Protein AF-A0ABC8KUQ3-F1 (afdb_monomer_lite)

pLDDT: mean 83.6, std 15.33, range [33.88, 98.5]

Sequence (229 aa):
MAGDLFRRNRPFHQLDGLYTEWSEHLTNHCLPLFRQSQPSAANNAVVLRDLISYYDTIDHYANRYTIFHFLFPSWHVNSPETSILFLGDIHPYLFTTLIQSFIESNLGAWKDQSLGMKIHMGQIKEEINITVFRLLHEMKETQERFMKCFSDNWVSAFHSQRLRPSVTVMETAASVKLDEEFVRIFREANQLRKNTITNIVDVSDVNQAALFLEGVCEFLAGFRHQVLL

Foldseek 3Di:
DLVPLLDLPDDPVVCPCNLVVLLCCLVVPLLCLLVVDPQDPVSLVVLLVVLLSSLVSVLSVQALVCLCCQQPPPLCVPPPLVVQDQRRHGQLVVLLVVLVVCCVVCPPQSVDDDPVLVVLSVVLVVVSVVLSVVLVVLVVVLVVQVVVLLVVLVVVCVVVCVPDDDDPSQDDPSSNVSSVSSSVSSSSSSVSNSCSLVSQLVPGDSVSSSVSSSVVSVCSSCSRDPPDD

InterPro domains:
  IPR025422 Transcription factor TGA like domain [PS51806] (12-229)
  IPR051886 Seed Development and Stress Response Regulator [PTHR46354] (18-223)

Organism: Eruca vesicaria subsp. sativa (NCBI:txid29727)

Secondary structure (DSSP, 8-state):
-TTTTT-TTS-GGGGTTHHHHHHHHIIIIITHHHHSS---HHHHHHHHHHHHHHHHHHHHH-STTTHHHHHS-GGGTT-GGGGGEETTEE-THHHHHHHHHHHHTT-GGGSS--HHHHHHHHHHHHHHHHHHHHHHHHHHHHHHHHHHHHHHHHHHHHHHTTS-S---TT--HHHHHHHHHHHHHHHHHHHHHHHHHHHHHHHS-HHHHHHHHHHHHHHHHHHHH----

Structure (mmCIF, N/CA/C/O backbone):
data_AF-A0ABC8KUQ3-F1
#
_entry.id   AF-A0ABC8KUQ3-F1
#
loop_
_atom_site.group_PDB
_atom_site.id
_atom_site.type_symbol
_atom_site.label_atom_id
_atom_site.label_alt_id
_atom_site.label_comp_id
_atom_site.label_asym_id
_atom_site.label_entity_id
_atom_site.label_seq_id
_atom_site.pdbx_PDB_ins_code
_atom_site.Cartn_x
_atom_site.Cartn_y
_atom_site.Cartn_z
_atom_site.occupancy
_atom_site.B_iso_or_equiv
_atom_site.auth_seq_id
_atom_site.auth_comp_id
_atom_site.auth_asym_id
_atom_site.auth_atom_id
_atom_site.pdbx_PDB_model_num
ATOM 1 N N . MET A 1 1 ? -19.303 -11.878 -3.709 1.00 40.50 1 MET A N 1
ATOM 2 C CA . MET A 1 1 ? -18.326 -12.651 -4.507 1.00 40.50 1 MET A CA 1
ATOM 3 C C . MET A 1 1 ? -16.887 -12.245 -4.144 1.00 40.50 1 MET A C 1
ATOM 5 O O . MET A 1 1 ? -16.101 -11.935 -5.020 1.00 40.50 1 MET A O 1
ATOM 9 N N . ALA A 1 2 ? -16.507 -12.266 -2.859 1.00 39.50 2 ALA A N 1
ATOM 10 C CA . ALA A 1 2 ? -15.177 -11.812 -2.412 1.00 39.50 2 ALA A CA 1
ATOM 11 C C . ALA A 1 2 ? -14.026 -12.787 -2.756 1.00 39.50 2 ALA A C 1
ATOM 13 O O . ALA A 1 2 ? -12.856 -12.426 -2.712 1.00 39.50 2 ALA A O 1
ATOM 14 N N . GLY A 1 3 ? -14.350 -14.038 -3.109 1.00 51.53 3 GLY A N 1
ATOM 15 C CA . GLY A 1 3 ? -13.362 -15.102 -3.312 1.00 51.53 3 GLY A CA 1
ATOM 16 C C . GLY A 1 3 ? -12.587 -15.061 -4.633 1.00 51.53 3 GLY A C 1
ATOM 17 O O . GLY A 1 3 ? -11.778 -15.963 -4.846 1.00 51.53 3 GLY A O 1
ATOM 18 N N . ASP A 1 4 ? -12.846 -14.088 -5.514 1.00 66.00 4 ASP A N 1
ATOM 19 C CA . ASP A 1 4 ? -12.212 -13.995 -6.841 1.00 66.00 4 ASP A CA 1
ATOM 20 C C . ASP A 1 4 ? -11.182 -12.853 -6.948 1.00 66.00 4 ASP A C 1
ATOM 22 O O . ASP A 1 4 ? -10.172 -13.002 -7.632 1.00 66.00 4 ASP A O 1
ATOM 26 N N . LEU A 1 5 ? -11.364 -11.756 -6.196 1.00 74.00 5 LEU A N 1
ATOM 27 C CA . LEU A 1 5 ? -10.486 -10.579 -6.258 1.00 74.00 5 LEU A CA 1
ATOM 28 C C . LEU A 1 5 ? -9.030 -10.909 -5.895 1.00 74.00 5 LEU A C 1
ATOM 30 O O . LEU A 1 5 ? -8.107 -10.576 -6.632 1.00 74.00 5 LEU A O 1
ATOM 34 N N . PHE A 1 6 ? -8.828 -11.621 -4.785 1.00 78.75 6 PHE A N 1
ATOM 35 C CA . PHE A 1 6 ? -7.494 -11.960 -4.275 1.00 78.75 6 PHE A CA 1
ATOM 36 C C . PHE A 1 6 ? -6.926 -13.261 -4.862 1.00 78.75 6 PHE A C 1
ATOM 38 O O . PHE A 1 6 ? -5.941 -13.805 -4.351 1.00 78.75 6 PHE A O 1
ATOM 45 N N . ARG A 1 7 ? -7.538 -13.816 -5.921 1.00 75.75 7 ARG A N 1
ATOM 46 C CA . ARG A 1 7 ? -6.989 -15.007 -6.575 1.00 75.75 7 ARG A CA 1
ATOM 47 C C . ARG A 1 7 ? -5.724 -14.647 -7.339 1.00 75.75 7 ARG A C 1
ATOM 49 O O . ARG A 1 7 ? -5.734 -13.906 -8.318 1.00 75.75 7 ARG A O 1
ATOM 56 N N . ARG A 1 8 ? -4.629 -15.280 -6.932 1.00 73.25 8 ARG A N 1
ATOM 57 C CA . ARG A 1 8 ? -3.293 -15.125 -7.527 1.00 73.25 8 ARG A CA 1
ATOM 58 C C . ARG A 1 8 ? -3.077 -15.979 -8.787 1.00 73.25 8 ARG A C 1
ATOM 60 O O . ARG A 1 8 ? -2.019 -15.935 -9.387 1.00 73.25 8 ARG A O 1
ATOM 67 N N . ASN A 1 9 ? -4.087 -16.744 -9.204 1.00 73.19 9 ASN A N 1
ATOM 68 C CA . ASN A 1 9 ? -4.000 -17.629 -10.370 1.00 73.19 9 ASN A CA 1
ATOM 69 C C . ASN A 1 9 ? -4.671 -17.042 -11.625 1.00 73.19 9 ASN A C 1
ATOM 71 O O . ASN A 1 9 ? -4.759 -17.740 -12.637 1.00 73.19 9 ASN A O 1
ATOM 75 N N . ARG A 1 10 ? -5.193 -15.806 -11.571 1.00 75.94 10 ARG A N 1
ATOM 76 C CA . ARG A 1 10 ? -5.846 -15.187 -12.731 1.00 75.94 10 ARG A CA 1
ATOM 77 C C . ARG A 1 10 ? -4.793 -14.567 -13.663 1.00 75.94 10 ARG A C 1
ATOM 79 O O . ARG A 1 10 ? -3.835 -13.970 -13.184 1.00 75.94 10 ARG A O 1
ATOM 86 N N . PRO A 1 11 ? -4.909 -14.713 -14.990 1.00 73.25 11 PRO A N 1
ATOM 87 C CA . PRO A 1 11 ? -3.989 -14.070 -15.922 1.00 73.25 11 PRO A CA 1
ATOM 88 C C . PRO A 1 11 ? -3.910 -12.544 -15.746 1.00 73.25 11 PRO A C 1
ATOM 90 O O . PRO A 1 11 ? -4.926 -11.891 -15.529 1.00 73.25 11 PRO A O 1
ATOM 93 N N . PHE A 1 12 ? -2.721 -11.957 -15.934 1.00 66.81 12 PHE A N 1
ATOM 94 C CA . PHE A 1 12 ? -2.492 -10.512 -15.764 1.00 66.81 12 PHE A CA 1
ATOM 95 C C . PHE A 1 12 ? -3.405 -9.628 -16.633 1.00 66.81 12 PHE A C 1
ATOM 97 O O . PHE A 1 12 ? -3.868 -8.593 -16.174 1.00 66.81 12 PHE A O 1
ATOM 104 N N . HIS A 1 13 ? -3.725 -10.046 -17.862 1.00 65.44 13 HIS A N 1
ATOM 105 C CA . HIS A 1 13 ? -4.635 -9.302 -18.749 1.00 65.44 13 HIS A CA 1
ATOM 106 C C . HIS A 1 13 ? -6.071 -9.191 -18.202 1.00 65.44 13 HIS A C 1
ATOM 108 O O . HIS A 1 13 ? -6.867 -8.419 -18.715 1.00 65.44 13 HIS A O 1
ATOM 114 N N . GLN A 1 14 ? -6.410 -9.957 -17.161 1.00 65.12 14 GLN A N 1
ATOM 115 C CA . GLN A 1 14 ? -7.677 -9.865 -16.431 1.00 65.12 14 GLN A CA 1
ATOM 116 C C . GLN A 1 14 ? -7.573 -8.929 -15.211 1.00 65.12 14 GLN A C 1
ATOM 118 O O . GLN A 1 14 ? -8.456 -8.916 -14.357 1.00 65.12 14 GLN A O 1
ATOM 123 N N . LEU A 1 15 ? -6.475 -8.176 -15.068 1.00 66.12 15 LEU A N 1
ATOM 124 C CA . LEU A 1 15 ? -6.342 -7.091 -14.085 1.00 66.12 15 LEU A CA 1
ATOM 125 C C . LEU A 1 15 ? -6.815 -5.739 -14.632 1.00 66.12 15 LEU A C 1
ATOM 127 O O . LEU A 1 15 ? -6.858 -4.775 -13.867 1.00 66.12 15 LEU A O 1
ATOM 131 N N . ASP A 1 16 ? -7.220 -5.663 -15.904 1.00 64.69 16 ASP A N 1
ATOM 132 C CA . ASP A 1 16 ? -7.978 -4.526 -16.428 1.00 64.69 16 ASP A CA 1
ATOM 133 C C . ASP A 1 16 ? -9.300 -4.426 -15.654 1.00 64.69 16 ASP A C 1
ATOM 135 O O . ASP A 1 16 ? -10.244 -5.174 -15.891 1.00 64.69 16 ASP A O 1
ATOM 139 N N . GLY A 1 17 ? -9.337 -3.533 -14.663 1.00 72.56 17 GLY A N 1
ATOM 140 C CA . GLY A 1 17 ? -10.455 -3.415 -13.725 1.00 72.56 17 GLY A CA 1
ATOM 141 C C . GLY A 1 17 ? -10.174 -3.893 -12.300 1.00 72.56 17 GLY A C 1
ATOM 142 O O . GLY A 1 17 ? -11.071 -3.782 -11.473 1.00 72.56 17 GLY A O 1
ATOM 143 N N . LEU A 1 18 ? -8.948 -4.316 -11.959 1.00 79.25 18 LEU A N 1
ATOM 144 C CA . LEU A 1 18 ? -8.575 -4.685 -10.582 1.00 79.25 18 LEU A CA 1
ATOM 145 C C . LEU A 1 18 ? -8.932 -3.577 -9.584 1.00 79.25 18 LEU A C 1
ATOM 147 O O . LEU A 1 18 ? -9.530 -3.841 -8.549 1.00 79.25 18 LEU A O 1
ATOM 151 N N . TYR A 1 19 ? -8.617 -2.324 -9.919 1.00 79.19 19 TYR A N 1
ATOM 152 C CA . TYR A 1 19 ? -8.998 -1.181 -9.093 1.00 79.19 19 TYR A CA 1
ATOM 153 C C . TYR A 1 19 ? -10.531 -0.985 -9.032 1.00 79.19 19 TYR A C 1
ATOM 155 O O . TYR A 1 19 ? -11.020 -0.494 -8.016 1.00 79.19 19 TYR A O 1
ATOM 163 N N . THR A 1 20 ? -11.307 -1.382 -10.064 1.00 82.56 20 THR A N 1
ATOM 164 C CA . THR A 1 20 ? -12.793 -1.388 -10.008 1.00 82.56 20 THR A CA 1
ATOM 165 C C . THR A 1 20 ? -13.238 -2.347 -8.940 1.00 82.56 20 THR A C 1
ATOM 167 O O . THR A 1 20 ? -13.944 -1.960 -8.021 1.00 82.56 20 THR A O 1
ATOM 170 N N . GLU A 1 21 ? -12.800 -3.593 -9.081 1.00 86.00 21 GLU A N 1
ATOM 171 C CA . GLU A 1 21 ? -13.220 -4.701 -8.243 1.00 86.00 21 GLU A CA 1
ATOM 172 C C . GLU A 1 21 ? -12.788 -4.448 -6.800 1.00 86.00 21 GLU A C 1
ATOM 174 O O . GLU A 1 21 ? -13.524 -4.752 -5.868 1.00 86.00 21 GLU A O 1
ATOM 179 N N . TRP A 1 22 ? -11.618 -3.831 -6.614 1.00 89.25 22 TRP A N 1
ATOM 180 C CA . TRP A 1 22 ? -11.140 -3.392 -5.315 1.00 89.25 22 TRP A CA 1
ATOM 181 C C . TRP A 1 22 ? -12.018 -2.296 -4.704 1.00 89.25 22 TRP A C 1
ATOM 183 O O . TRP A 1 22 ? -12.463 -2.445 -3.568 1.00 89.25 22 TRP A O 1
ATOM 193 N N . SER A 1 23 ? -12.326 -1.234 -5.453 1.00 88.06 23 SER A N 1
ATOM 194 C CA . SER A 1 23 ? -13.238 -0.168 -5.013 1.00 88.06 23 SER A CA 1
ATOM 195 C C . SER A 1 23 ? -14.627 -0.730 -4.669 1.00 88.06 23 SER A C 1
ATOM 197 O O . SER A 1 23 ? -15.156 -0.458 -3.594 1.00 88.06 23 SER A O 1
ATOM 199 N N . GLU A 1 24 ? -15.175 -1.612 -5.508 1.00 89.62 24 GLU A N 1
ATOM 200 C CA . GLU A 1 24 ? -16.443 -2.302 -5.254 1.00 89.62 24 GLU A CA 1
ATOM 201 C C . GLU A 1 24 ? -16.383 -3.214 -4.023 1.00 89.62 24 GLU A C 1
ATOM 203 O O . GLU A 1 24 ? -17.342 -3.260 -3.253 1.00 89.62 24 GLU A O 1
ATOM 208 N N . HIS A 1 25 ? -15.277 -3.934 -3.807 1.00 92.00 25 HIS A N 1
ATOM 209 C CA . HIS A 1 25 ? -15.077 -4.766 -2.616 1.00 92.00 25 HIS A CA 1
ATOM 210 C C . HIS A 1 25 ? -15.045 -3.911 -1.349 1.00 92.00 25 HIS A C 1
ATOM 212 O O . HIS A 1 25 ? -15.722 -4.229 -0.372 1.00 92.00 25 HIS A O 1
ATOM 218 N N . LEU A 1 26 ? -14.343 -2.777 -1.372 1.00 93.38 26 LEU A N 1
ATOM 219 C CA . LEU A 1 26 ? -14.343 -1.830 -0.260 1.00 93.38 26 LEU A CA 1
ATOM 220 C C . LEU A 1 26 ? -15.756 -1.322 0.051 1.00 93.38 26 LEU A C 1
ATOM 222 O O . LEU A 1 26 ? -16.185 -1.375 1.205 1.00 93.38 26 LEU A O 1
ATOM 226 N N . THR A 1 27 ? -16.503 -0.894 -0.971 1.00 92.44 27 THR A N 1
ATOM 227 C CA . THR A 1 27 ? -17.857 -0.344 -0.814 1.00 92.44 27 THR A CA 1
ATOM 228 C C . THR A 1 27 ? -18.880 -1.379 -0.358 1.00 92.44 27 THR A C 1
ATOM 230 O O . THR A 1 27 ? -19.688 -1.094 0.524 1.00 92.44 27 THR A O 1
ATOM 233 N N . ASN A 1 28 ? -18.859 -2.573 -0.949 1.00 92.00 28 ASN A N 1
ATOM 234 C CA . ASN A 1 28 ? -19.917 -3.569 -0.773 1.00 92.00 28 ASN A CA 1
ATOM 235 C C . ASN A 1 28 ? -19.605 -4.613 0.306 1.00 92.00 28 ASN A C 1
ATOM 237 O O . ASN A 1 28 ? -20.518 -5.315 0.738 1.00 92.00 28 ASN A O 1
ATOM 241 N N . HIS A 1 29 ? -18.344 -4.745 0.728 1.00 91.81 29 HIS A N 1
ATOM 242 C CA . HIS A 1 29 ? -17.923 -5.738 1.718 1.00 91.81 29 HIS A CA 1
ATOM 243 C C . HIS A 1 29 ? -17.268 -5.106 2.948 1.00 91.81 29 HIS A C 1
ATOM 245 O O . HIS A 1 29 ? -17.731 -5.355 4.057 1.00 91.81 29 HIS A O 1
ATOM 251 N N . CYS A 1 30 ? -16.236 -4.269 2.787 1.00 94.19 30 CYS A N 1
ATOM 252 C CA . CYS A 1 30 ? -15.499 -3.733 3.938 1.00 94.19 30 CYS A CA 1
ATOM 253 C C . CYS A 1 30 ? -16.297 -2.679 4.720 1.00 94.19 30 CYS A C 1
ATOM 255 O O . CYS A 1 30 ? -16.481 -2.825 5.925 1.00 94.19 30 CYS A O 1
ATOM 257 N N . LEU A 1 31 ? -16.813 -1.642 4.050 1.00 94.62 31 LEU A N 1
ATOM 258 C CA . LEU A 1 31 ? -17.536 -0.547 4.714 1.00 94.62 31 LEU A CA 1
ATOM 259 C C . LEU A 1 31 ? -18.790 -0.999 5.490 1.00 94.62 31 LEU A C 1
ATOM 261 O O . LEU A 1 31 ? -18.996 -0.519 6.609 1.00 94.62 31 LEU A O 1
ATOM 265 N N . PRO A 1 32 ? -19.624 -1.935 4.989 1.00 95.06 32 PRO A N 1
ATOM 266 C CA . PRO A 1 32 ? -20.760 -2.448 5.754 1.00 95.06 32 PRO A CA 1
ATOM 267 C C . PRO A 1 32 ? -20.389 -3.049 7.118 1.00 95.06 32 PRO A C 1
ATOM 269 O O . PRO A 1 32 ? -21.179 -2.917 8.053 1.00 95.06 32 PRO A O 1
ATOM 272 N N . LEU A 1 33 ? -19.194 -3.641 7.267 1.00 93.56 33 LEU A N 1
ATOM 273 C CA . LEU A 1 33 ? -18.724 -4.222 8.537 1.00 93.56 33 LEU A CA 1
ATOM 274 C C . LEU A 1 33 ? -18.478 -3.176 9.635 1.00 93.56 33 LEU A C 1
ATOM 276 O O . LEU A 1 33 ? -18.444 -3.529 10.816 1.00 93.56 33 LEU A O 1
ATOM 280 N N . PHE A 1 34 ? -18.317 -1.904 9.272 1.00 92.88 34 PHE A N 1
ATOM 281 C CA . PHE A 1 34 ? -18.193 -0.805 10.233 1.00 92.88 34 PHE A CA 1
ATOM 282 C C . PHE A 1 34 ? -19.515 -0.060 10.425 1.00 92.88 34 PHE A C 1
ATOM 284 O O . PHE A 1 34 ? -19.876 0.279 11.546 1.00 92.88 34 PHE A O 1
ATOM 291 N N . ARG A 1 35 ? -20.293 0.121 9.350 1.00 89.69 35 ARG A N 1
ATOM 292 C CA . ARG A 1 35 ? -21.529 0.924 9.379 1.00 89.69 35 ARG A CA 1
ATOM 293 C C . ARG A 1 35 ? -22.746 0.200 9.954 1.00 89.69 35 ARG A C 1
ATOM 295 O O . ARG A 1 35 ? -23.650 0.848 10.473 1.00 89.69 35 ARG A O 1
ATOM 302 N N . GLN A 1 36 ? -22.817 -1.125 9.812 1.00 86.19 36 GLN A N 1
ATOM 303 C CA . GLN A 1 36 ? -24.012 -1.912 10.163 1.00 86.19 36 GLN A CA 1
ATOM 304 C C . GLN A 1 36 ? -23.853 -2.722 11.454 1.00 86.19 36 GLN A C 1
ATOM 306 O O . GLN A 1 36 ? -24.824 -3.291 11.952 1.00 86.19 36 GLN A O 1
ATOM 311 N N . SER A 1 37 ? -22.645 -2.778 12.011 1.00 80.69 37 SER A N 1
ATOM 312 C CA . SER A 1 37 ? -22.333 -3.530 13.225 1.00 80.69 37 SER A CA 1
ATOM 313 C C . SER A 1 37 ? -21.499 -2.701 14.187 1.00 80.69 37 SER A C 1
ATOM 315 O O . SER A 1 37 ? -20.788 -1.792 13.775 1.00 80.69 37 SER A O 1
ATOM 317 N N . GLN A 1 38 ? -21.569 -3.024 15.479 1.00 85.31 38 GLN A N 1
ATOM 318 C CA . GLN A 1 38 ? -20.688 -2.388 16.454 1.00 85.31 38 GLN A CA 1
ATOM 319 C C . GLN A 1 38 ? -19.213 -2.715 16.165 1.00 85.31 38 GLN A C 1
ATOM 321 O O . GLN A 1 38 ? -18.926 -3.814 15.670 1.00 85.31 38 GLN A O 1
ATOM 326 N N . PRO A 1 39 ? -18.281 -1.802 16.505 1.00 87.19 39 PRO A N 1
ATOM 327 C CA . PRO A 1 39 ? -16.851 -2.055 16.391 1.00 87.19 39 PRO A CA 1
ATOM 328 C C . PRO A 1 39 ? -16.472 -3.383 17.046 1.00 87.19 39 PRO A C 1
ATOM 330 O O . PRO A 1 39 ? -16.796 -3.642 18.206 1.00 87.19 39 PRO A O 1
ATOM 333 N N . SER A 1 40 ? -15.791 -4.246 16.296 1.00 94.25 40 SER A N 1
ATOM 334 C CA . SER A 1 40 ? -15.357 -5.547 16.793 1.00 94.25 40 SER A CA 1
ATOM 335 C C . SER A 1 40 ? -13.975 -5.891 16.261 1.00 94.25 40 SER A C 1
ATOM 337 O O . SER A 1 40 ? -13.655 -5.645 15.098 1.00 94.25 40 SER A O 1
ATOM 339 N N . ALA A 1 41 ? -13.156 -6.518 17.108 1.00 93.75 41 ALA A N 1
ATOM 340 C CA . ALA A 1 41 ? -11.822 -6.965 16.715 1.00 93.75 41 ALA A CA 1
ATOM 341 C C . ALA A 1 41 ? -11.870 -7.955 15.535 1.00 93.75 41 ALA A C 1
ATOM 343 O O . ALA A 1 41 ? -10.974 -7.959 14.696 1.00 93.75 41 ALA A O 1
ATOM 344 N N . ALA A 1 42 ? -12.940 -8.754 15.437 1.00 95.06 42 ALA A N 1
ATOM 345 C CA . ALA A 1 42 ? -13.153 -9.678 14.328 1.00 95.06 42 ALA A CA 1
ATOM 346 C C . ALA A 1 42 ? -13.343 -8.943 12.991 1.00 95.06 42 ALA A C 1
ATOM 348 O O . ALA A 1 42 ? -12.683 -9.291 12.011 1.00 95.06 42 ALA A O 1
ATOM 349 N N . ASN A 1 43 ? -14.183 -7.903 12.954 1.00 94.88 43 ASN A N 1
ATOM 350 C CA . ASN A 1 43 ? -14.384 -7.099 11.745 1.00 94.88 43 ASN A CA 1
ATOM 351 C C . ASN A 1 43 ? -13.107 -6.344 11.362 1.00 94.88 43 ASN A C 1
ATOM 353 O O . ASN A 1 43 ? -12.717 -6.367 10.195 1.00 94.88 43 ASN A O 1
ATOM 357 N N . ASN A 1 44 ? -12.412 -5.760 12.345 1.00 96.62 44 ASN A N 1
ATOM 358 C CA . ASN A 1 44 ? -11.133 -5.082 12.121 1.00 96.62 44 ASN A CA 1
ATOM 359 C C . ASN A 1 44 ? -10.108 -6.035 11.486 1.00 96.62 44 ASN A C 1
ATOM 361 O O . ASN A 1 44 ? -9.482 -5.689 10.489 1.00 96.62 44 ASN A O 1
ATOM 365 N N . ALA A 1 45 ? -9.981 -7.259 12.011 1.00 96.94 45 ALA A N 1
ATOM 366 C CA . ALA A 1 45 ? -9.064 -8.266 11.481 1.00 96.94 45 ALA A CA 1
ATOM 367 C C . ALA A 1 45 ? -9.434 -8.717 10.057 1.00 96.94 45 ALA A C 1
ATOM 369 O O . ALA A 1 45 ? -8.549 -8.935 9.230 1.00 96.94 45 ALA A O 1
ATOM 370 N N . VAL A 1 46 ? -10.731 -8.844 9.754 1.00 95.81 46 VAL A N 1
ATOM 371 C CA . VAL A 1 46 ? -11.219 -9.169 8.404 1.00 95.81 46 VAL A CA 1
ATOM 372 C C . VAL A 1 46 ? -10.828 -8.079 7.409 1.00 95.81 46 VAL A C 1
ATOM 374 O O . VAL A 1 46 ? -10.232 -8.395 6.382 1.00 95.81 46 VAL A O 1
ATOM 377 N N . VAL A 1 47 ? -11.112 -6.813 7.720 1.00 97.00 47 VAL A N 1
ATOM 378 C CA . VAL A 1 47 ? -10.817 -5.694 6.814 1.00 97.00 47 VAL A CA 1
ATOM 379 C C . VAL A 1 47 ? -9.317 -5.459 6.678 1.00 97.00 47 VAL A C 1
ATOM 381 O O . VAL A 1 47 ? -8.833 -5.273 5.563 1.00 97.00 47 VAL A O 1
ATOM 384 N N . LEU A 1 48 ? -8.562 -5.527 7.780 1.00 97.94 48 LEU A N 1
ATOM 385 C CA . LEU A 1 48 ? -7.103 -5.445 7.739 1.00 97.94 48 LEU A CA 1
ATOM 386 C C . LEU A 1 48 ? -6.537 -6.516 6.805 1.00 97.94 48 LEU A C 1
ATOM 388 O O . LEU A 1 48 ? -5.768 -6.201 5.902 1.00 97.94 48 LEU A O 1
ATOM 392 N N . ARG A 1 49 ? -6.961 -7.775 6.958 1.00 97.12 49 ARG A N 1
ATOM 393 C CA . ARG A 1 49 ? -6.516 -8.869 6.087 1.00 97.12 49 ARG A CA 1
ATOM 394 C C . ARG A 1 49 ? -6.835 -8.596 4.617 1.00 97.12 49 ARG A C 1
ATOM 396 O O . ARG A 1 49 ? -5.998 -8.893 3.767 1.00 97.12 49 ARG A O 1
ATOM 403 N N . ASP A 1 50 ? -8.005 -8.049 4.305 1.00 95.81 50 ASP A N 1
ATOM 404 C CA . ASP A 1 50 ? -8.391 -7.737 2.927 1.00 95.81 50 ASP A CA 1
ATOM 405 C C . ASP A 1 50 ? -7.526 -6.596 2.340 1.00 95.81 50 ASP A C 1
ATOM 407 O O . ASP A 1 50 ? -7.052 -6.716 1.210 1.00 95.81 50 ASP A O 1
ATOM 411 N N . LEU A 1 51 ? -7.216 -5.549 3.122 1.00 96.19 51 LEU A N 1
ATOM 412 C CA . LEU A 1 51 ? -6.270 -4.482 2.741 1.00 96.19 51 LEU A CA 1
ATOM 413 C C . LEU A 1 51 ? -4.861 -5.027 2.468 1.00 96.19 51 LEU A C 1
ATOM 415 O O . LEU A 1 51 ? -4.234 -4.674 1.471 1.00 96.19 51 LEU A O 1
ATOM 419 N N . ILE A 1 52 ? -4.363 -5.914 3.331 1.00 97.12 52 ILE A N 1
ATOM 420 C CA . ILE A 1 52 ? -3.063 -6.571 3.138 1.00 97.12 52 ILE A CA 1
ATOM 421 C C . ILE A 1 52 ? -3.091 -7.476 1.897 1.00 97.12 52 ILE A C 1
ATOM 423 O O . ILE A 1 52 ? -2.158 -7.457 1.093 1.00 97.12 52 ILE A O 1
ATOM 427 N N . SER A 1 53 ? -4.186 -8.213 1.693 1.00 95.19 53 SER A N 1
ATOM 428 C CA . SER A 1 53 ? -4.358 -9.121 0.552 1.00 95.19 53 SER A CA 1
ATOM 429 C C . SER A 1 53 ? -4.374 -8.383 -0.784 1.00 95.19 53 SER A C 1
ATOM 431 O O . SER A 1 53 ? -3.880 -8.924 -1.775 1.00 95.19 53 SER A O 1
ATOM 433 N N . TYR A 1 54 ? -4.895 -7.155 -0.821 1.00 94.06 54 TYR A N 1
ATOM 434 C CA . TYR A 1 54 ? -4.814 -6.286 -1.993 1.00 94.06 54 TYR A CA 1
ATOM 435 C C . TYR A 1 54 ? -3.352 -6.025 -2.395 1.00 94.06 54 TYR A C 1
ATOM 437 O O . TYR A 1 54 ? -2.960 -6.340 -3.522 1.00 94.06 54 TYR A O 1
ATOM 445 N N . TYR A 1 55 ? -2.519 -5.563 -1.455 1.00 95.56 55 TYR A N 1
ATOM 446 C CA . TYR A 1 55 ? -1.099 -5.306 -1.716 1.00 95.56 55 TYR A CA 1
ATOM 447 C C . TYR A 1 55 ? -0.327 -6.582 -2.071 1.00 95.56 55 TYR A C 1
ATOM 449 O O . TYR A 1 55 ? 0.461 -6.585 -3.014 1.00 95.56 55 TYR A O 1
ATOM 457 N N . ASP A 1 56 ? -0.604 -7.700 -1.397 1.00 94.88 56 ASP A N 1
ATOM 458 C CA . ASP A 1 56 ? 0.004 -8.989 -1.746 1.00 94.88 56 ASP A CA 1
ATOM 459 C C . ASP A 1 56 ? -0.380 -9.462 -3.157 1.00 94.88 56 ASP A C 1
ATOM 461 O O . ASP A 1 56 ? 0.386 -10.164 -3.818 1.00 94.88 56 ASP A O 1
ATOM 465 N N . THR A 1 57 ? -1.581 -9.113 -3.621 1.00 92.00 57 THR A N 1
ATOM 466 C CA . THR A 1 57 ? -2.056 -9.474 -4.960 1.00 92.00 57 THR A CA 1
ATOM 467 C C . THR A 1 57 ? -1.292 -8.692 -6.023 1.00 92.00 57 THR A C 1
ATOM 469 O O . THR A 1 57 ? -0.755 -9.299 -6.948 1.00 92.00 57 THR A O 1
ATOM 472 N N . ILE A 1 58 ? -1.160 -7.371 -5.880 1.00 91.38 58 ILE A N 1
ATOM 473 C CA . ILE A 1 58 ? -0.377 -6.571 -6.837 1.00 91.38 58 ILE A CA 1
ATOM 474 C C . ILE A 1 58 ? 1.126 -6.888 -6.761 1.00 91.38 58 ILE A C 1
ATOM 476 O O . ILE A 1 58 ? 1.776 -6.960 -7.801 1.00 91.38 58 ILE A O 1
ATOM 480 N N . ASP A 1 59 ? 1.669 -7.198 -5.576 1.00 94.62 59 ASP A N 1
ATOM 481 C CA . ASP A 1 59 ? 3.057 -7.662 -5.406 1.00 94.62 59 ASP A CA 1
ATOM 482 C C . ASP A 1 59 ? 3.321 -8.976 -6.155 1.00 94.62 59 ASP A C 1
ATOM 484 O O . ASP A 1 59 ? 4.387 -9.151 -6.762 1.00 94.62 59 ASP A O 1
ATOM 488 N N . HIS A 1 60 ? 2.353 -9.898 -6.117 1.00 92.62 60 HIS A N 1
ATOM 489 C CA . HIS A 1 60 ? 2.418 -11.176 -6.823 1.00 92.62 60 HIS A CA 1
ATOM 490 C C . HIS A 1 60 ? 2.477 -10.979 -8.340 1.00 92.62 60 HIS A C 1
ATOM 492 O O . HIS A 1 60 ? 3.291 -11.610 -9.016 1.00 92.62 60 HIS A O 1
ATOM 498 N N . TYR A 1 61 ? 1.647 -10.081 -8.871 1.00 90.69 61 TYR A N 1
ATOM 499 C CA . TYR A 1 61 ? 1.605 -9.801 -10.303 1.00 90.69 61 TYR A CA 1
ATOM 500 C C . TYR A 1 61 ? 2.742 -8.904 -10.788 1.00 90.69 61 TYR A C 1
ATOM 502 O O . TYR A 1 61 ? 3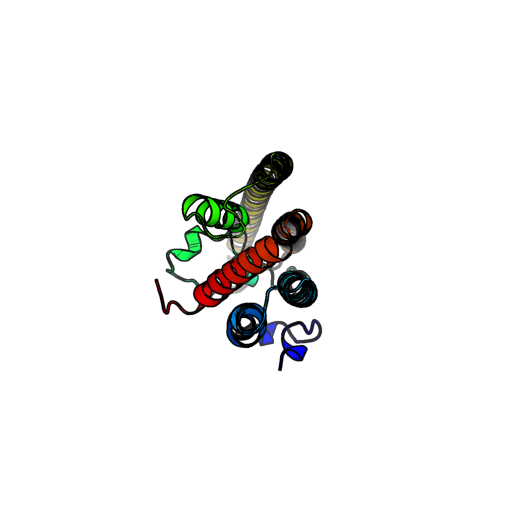.047 -8.939 -11.981 1.00 90.69 61 TYR A O 1
ATOM 510 N N . ALA A 1 62 ? 3.387 -8.135 -9.906 1.00 91.44 62 ALA A N 1
ATOM 511 C CA . ALA A 1 62 ? 4.527 -7.292 -10.243 1.00 91.44 62 ALA A CA 1
ATOM 512 C C . ALA A 1 62 ? 5.726 -8.138 -10.693 1.00 91.44 62 ALA A C 1
ATOM 514 O O . ALA A 1 62 ? 6.338 -8.877 -9.921 1.00 91.44 62 ALA A O 1
ATOM 515 N N . ASN A 1 63 ? 6.067 -8.023 -11.971 1.00 90.06 63 ASN A N 1
ATOM 516 C CA . ASN A 1 63 ? 7.230 -8.637 -12.592 1.00 90.06 63 ASN A CA 1
ATOM 517 C C . ASN A 1 63 ? 7.723 -7.741 -13.737 1.00 90.06 63 ASN A C 1
ATOM 519 O O . ASN A 1 63 ? 7.104 -6.723 -14.046 1.00 90.06 63 ASN A O 1
ATOM 523 N N . ARG A 1 64 ? 8.818 -8.132 -14.393 1.00 86.38 64 ARG A N 1
ATOM 524 C CA . ARG A 1 64 ? 9.450 -7.313 -15.436 1.00 86.38 64 ARG A CA 1
ATOM 525 C C . ARG A 1 64 ? 8.525 -6.875 -16.577 1.00 86.38 64 ARG A C 1
ATOM 527 O O . ARG A 1 64 ? 8.734 -5.826 -17.164 1.00 86.38 64 ARG A O 1
ATOM 534 N N . TYR A 1 65 ? 7.484 -7.649 -16.874 1.00 84.69 65 TYR A N 1
ATOM 535 C CA . TYR A 1 65 ? 6.551 -7.360 -17.965 1.00 84.69 65 TYR A CA 1
ATOM 536 C C . TYR A 1 65 ? 5.369 -6.487 -17.548 1.00 84.69 65 TYR A C 1
ATOM 538 O O . TYR A 1 65 ? 4.689 -5.926 -18.398 1.00 84.69 65 TYR A O 1
ATOM 546 N N . THR A 1 66 ? 5.092 -6.402 -16.251 1.00 87.31 66 THR A N 1
ATOM 547 C CA . THR A 1 66 ? 3.860 -5.810 -15.712 1.00 87.31 66 THR A CA 1
ATOM 548 C C . THR A 1 66 ? 4.129 -4.599 -14.833 1.00 87.31 66 THR A C 1
ATOM 550 O O . THR A 1 66 ? 3.218 -3.823 -14.559 1.00 87.31 66 THR A O 1
ATOM 553 N N . ILE A 1 67 ? 5.377 -4.407 -14.398 1.00 90.94 67 ILE A N 1
ATOM 554 C CA . ILE A 1 67 ? 5.754 -3.389 -13.419 1.00 90.94 67 ILE A CA 1
ATOM 555 C C . ILE A 1 67 ? 5.374 -1.973 -13.850 1.00 90.94 67 ILE A C 1
ATOM 557 O O . ILE A 1 67 ? 4.860 -1.202 -13.045 1.00 90.94 67 ILE A O 1
ATOM 561 N N . PHE A 1 68 ? 5.536 -1.641 -15.129 1.00 87.31 68 PHE A N 1
ATOM 562 C CA . PHE A 1 68 ? 5.185 -0.317 -15.633 1.00 87.31 68 PHE A CA 1
ATOM 563 C C . PHE A 1 68 ? 3.676 -0.054 -15.627 1.00 87.31 68 PHE A C 1
ATOM 565 O O . PHE A 1 68 ? 3.277 1.093 -15.467 1.00 87.31 68 PHE A O 1
ATOM 572 N N . HIS A 1 69 ? 2.834 -1.090 -15.707 1.00 84.25 69 HIS A N 1
ATOM 573 C CA . H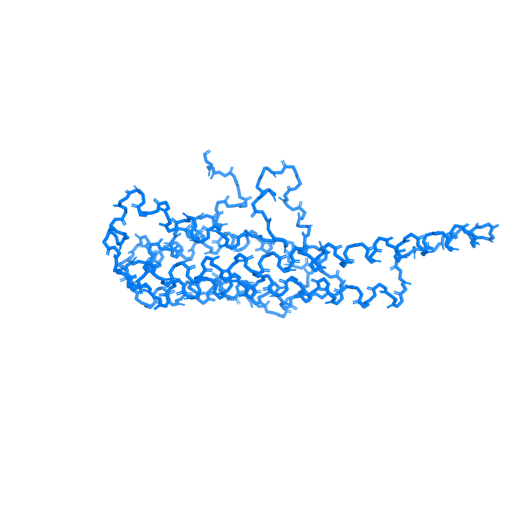IS A 1 69 ? 1.386 -0.930 -15.545 1.00 84.25 69 HIS A CA 1
ATOM 574 C C . HIS A 1 69 ? 0.993 -0.572 -14.109 1.00 84.25 69 HIS A C 1
ATOM 576 O O . HIS A 1 69 ? 0.013 0.141 -13.910 1.00 84.25 69 HIS A O 1
ATOM 582 N N . PHE A 1 70 ? 1.757 -1.039 -13.118 1.00 87.62 70 PHE A N 1
ATOM 583 C CA . PHE A 1 70 ? 1.524 -0.709 -11.713 1.00 87.62 70 PHE A CA 1
ATOM 584 C C . PHE A 1 70 ? 2.154 0.619 -11.304 1.00 87.62 70 PHE A C 1
ATOM 586 O O . PHE A 1 70 ? 1.544 1.371 -10.558 1.00 87.62 70 PHE A O 1
ATOM 593 N N . LEU A 1 71 ? 3.357 0.932 -11.794 1.00 89.25 71 LEU A N 1
ATOM 594 C CA . LEU A 1 71 ? 4.010 2.215 -11.516 1.00 89.25 71 LEU A CA 1
ATOM 595 C C . LEU A 1 71 ? 3.305 3.388 -12.207 1.00 89.25 71 LEU A C 1
ATOM 597 O O . LEU A 1 71 ? 3.316 4.499 -11.677 1.00 89.25 71 LEU A O 1
ATOM 601 N N . PHE A 1 72 ? 2.696 3.138 -13.369 1.00 82.75 72 PHE A N 1
ATOM 602 C CA . PHE A 1 72 ? 2.030 4.142 -14.198 1.00 82.75 72 PHE A CA 1
ATOM 603 C C . PHE A 1 72 ? 0.612 3.682 -14.586 1.00 82.75 72 PHE A C 1
ATOM 605 O O . PHE A 1 72 ? 0.356 3.354 -15.749 1.00 82.75 72 PHE A O 1
ATOM 612 N N . PRO A 1 73 ? -0.318 3.627 -13.616 1.00 76.62 73 PRO A N 1
ATOM 613 C CA . PRO A 1 73 ? -1.688 3.186 -13.854 1.00 76.62 73 PRO A CA 1
ATOM 614 C C . PRO A 1 73 ? -2.408 4.050 -14.902 1.00 76.62 73 PRO A C 1
ATOM 616 O O . PRO A 1 73 ? -2.474 5.274 -14.797 1.00 76.62 73 PRO A O 1
ATOM 619 N N . SER A 1 74 ? -3.009 3.401 -15.905 1.00 69.25 74 SER A N 1
ATOM 620 C CA . SER A 1 74 ? -3.668 4.058 -17.048 1.00 69.25 74 SER A CA 1
ATOM 621 C C . SER A 1 74 ? -4.993 4.756 -16.713 1.00 69.25 74 SER A C 1
ATOM 623 O O . SER A 1 74 ? -5.459 5.595 -17.478 1.00 69.25 74 SER A O 1
ATOM 625 N N . TRP A 1 75 ? -5.602 4.443 -15.571 1.00 64.75 75 TRP A N 1
ATOM 626 C CA . TRP A 1 75 ? -6.908 4.957 -15.145 1.00 64.75 75 TRP A CA 1
ATOM 627 C C . TRP A 1 75 ? -6.841 6.335 -14.453 1.00 64.75 75 TRP A C 1
ATOM 629 O O . TRP A 1 75 ? -7.850 6.806 -13.940 1.00 64.75 75 TRP A O 1
ATOM 639 N N . HIS A 1 76 ? -5.678 6.999 -14.481 1.00 62.34 76 HIS A N 1
ATOM 640 C CA . HIS A 1 76 ? -5.424 8.284 -13.811 1.00 62.34 76 HIS A CA 1
ATOM 641 C C . HIS A 1 76 ? -4.919 9.411 -14.719 1.00 62.34 76 HIS A C 1
ATOM 643 O O . HIS A 1 76 ? -4.532 10.476 -14.231 1.00 62.34 76 HIS A O 1
ATOM 649 N N . VAL A 1 77 ? -4.904 9.209 -16.038 1.00 57.12 77 VAL A N 1
ATOM 650 C CA . VAL A 1 77 ? -4.390 10.213 -16.979 1.00 57.12 77 VAL A CA 1
ATOM 651 C C . VAL A 1 77 ? -5.182 11.523 -16.817 1.00 57.12 77 VAL A C 1
ATOM 653 O O . VAL A 1 77 ? -6.353 11.591 -17.179 1.00 57.12 77 VAL A O 1
ATOM 656 N N . ASN A 1 78 ? -4.513 12.558 -16.289 1.00 57.81 78 ASN A N 1
ATOM 657 C CA . ASN A 1 78 ? -5.013 13.917 -16.003 1.00 57.81 78 ASN A CA 1
ATOM 658 C C . ASN A 1 78 ? -5.819 14.128 -14.701 1.00 57.81 78 ASN A C 1
ATOM 660 O O . ASN A 1 78 ? -6.491 15.151 -14.571 1.00 57.81 78 ASN A O 1
ATOM 664 N N . SER A 1 79 ? -5.716 13.227 -13.721 1.00 67.88 79 SER A N 1
ATOM 665 C CA . SER A 1 79 ? -6.347 13.395 -12.401 1.00 67.88 79 SER A CA 1
ATOM 666 C C . SER A 1 79 ? -5.420 14.134 -11.416 1.00 67.88 79 SER A C 1
ATOM 668 O O . SER A 1 79 ? -4.253 13.735 -11.300 1.00 67.88 79 SER A O 1
ATOM 670 N N . PRO A 1 80 ? -5.880 15.157 -10.661 1.00 66.06 80 PRO A N 1
ATOM 671 C CA . PRO A 1 80 ? -5.083 15.781 -9.593 1.00 66.06 80 PRO A CA 1
ATOM 672 C C . PRO A 1 80 ? -4.623 14.776 -8.517 1.00 66.06 80 PRO A C 1
ATOM 674 O O . PRO A 1 80 ? -3.573 14.971 -7.898 1.00 66.06 80 PRO A O 1
ATOM 677 N N . GLU A 1 81 ? -5.345 13.663 -8.371 1.00 68.44 81 GLU A N 1
ATOM 678 C CA . GLU A 1 81 ? -5.047 12.493 -7.537 1.00 68.44 81 GLU A CA 1
ATOM 679 C C . GLU A 1 81 ? -3.681 11.870 -7.828 1.00 68.44 81 GLU A C 1
ATOM 681 O O . GLU A 1 81 ? -3.081 11.265 -6.944 1.00 68.44 81 GLU A O 1
ATOM 686 N N . THR A 1 82 ? -3.129 12.065 -9.028 1.00 69.25 82 THR A N 1
ATOM 687 C CA . THR A 1 82 ? -1.7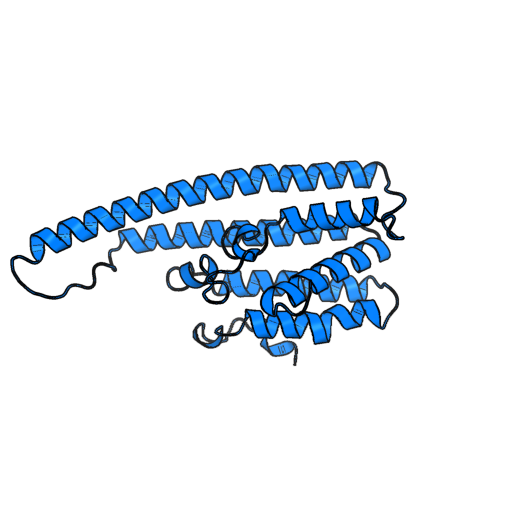68 11.603 -9.348 1.00 69.25 82 THR A CA 1
ATOM 688 C C . THR A 1 82 ? -0.737 12.178 -8.368 1.00 69.25 82 THR A C 1
ATOM 690 O O . THR A 1 82 ? 0.266 11.538 -8.069 1.00 69.25 82 THR A O 1
ATOM 693 N N . SER A 1 83 ? -1.006 13.362 -7.805 1.00 74.19 83 SER A N 1
ATOM 694 C CA . SER A 1 83 ? -0.119 14.048 -6.856 1.00 74.19 83 SER A CA 1
ATOM 695 C C . SER A 1 83 ? -0.024 13.362 -5.491 1.00 74.19 83 SER A C 1
ATOM 697 O O . SER A 1 83 ? 0.914 13.630 -4.744 1.00 74.19 83 SER A O 1
ATOM 699 N N . ILE A 1 84 ? -0.986 12.500 -5.148 1.00 80.69 84 ILE A N 1
ATOM 700 C CA . ILE A 1 84 ? -0.991 11.738 -3.889 1.00 80.69 84 ILE A CA 1
ATOM 701 C C . ILE A 1 84 ? -0.542 10.286 -4.078 1.00 80.69 84 ILE A C 1
ATOM 703 O O . ILE A 1 84 ? -0.580 9.498 -3.129 1.00 80.69 84 ILE A O 1
ATOM 707 N N . LEU A 1 85 ? -0.096 9.931 -5.286 1.00 86.62 85 LEU A N 1
ATOM 708 C CA . LEU A 1 85 ? 0.517 8.643 -5.561 1.00 86.62 85 LEU A CA 1
ATOM 709 C C . LEU A 1 85 ? 1.990 8.640 -5.155 1.00 86.62 85 LEU A C 1
ATOM 711 O O . LEU A 1 85 ? 2.731 9.610 -5.290 1.00 86.62 85 LEU A O 1
ATOM 715 N N . PHE A 1 86 ? 2.423 7.477 -4.703 1.00 92.44 86 PHE A N 1
ATOM 716 C CA . PHE A 1 86 ? 3.791 7.147 -4.371 1.00 92.44 86 PHE A CA 1
ATOM 717 C C . PHE A 1 86 ? 4.115 5.817 -5.041 1.00 92.44 86 PHE A C 1
ATOM 719 O O . PHE A 1 86 ? 3.619 4.783 -4.621 1.00 92.44 86 PHE A O 1
ATOM 726 N N . LEU A 1 87 ? 4.928 5.800 -6.096 1.00 93.50 87 LEU A N 1
ATOM 727 C CA . LEU A 1 87 ? 5.347 4.539 -6.732 1.00 93.50 87 LEU A CA 1
ATOM 728 C C . LEU A 1 87 ? 4.161 3.617 -7.110 1.00 93.50 87 LEU A C 1
ATOM 730 O O . LEU A 1 87 ? 4.179 2.425 -6.814 1.00 93.50 87 LEU A O 1
ATOM 734 N N . GLY A 1 88 ? 3.120 4.185 -7.726 1.00 88.06 88 GLY A N 1
ATOM 735 C CA . GLY A 1 88 ? 1.999 3.436 -8.311 1.00 88.06 88 GLY A CA 1
ATOM 736 C C . GLY A 1 88 ? 0.707 3.356 -7.491 1.00 88.06 88 GLY A C 1
ATOM 737 O O . GLY A 1 88 ? -0.332 3.034 -8.053 1.00 88.06 88 GLY A O 1
ATOM 738 N N . ASP A 1 89 ? 0.726 3.685 -6.197 1.00 90.69 89 ASP A N 1
ATOM 739 C CA . ASP A 1 89 ? -0.476 3.653 -5.340 1.00 90.69 89 ASP A CA 1
ATOM 740 C C . ASP A 1 89 ? -0.414 4.750 -4.256 1.00 90.69 89 ASP A C 1
ATOM 742 O O . ASP A 1 89 ? 0.544 5.522 -4.215 1.00 90.69 89 ASP A O 1
ATOM 746 N N . ILE A 1 90 ? -1.393 4.838 -3.357 1.00 91.38 90 ILE A N 1
ATOM 747 C CA . ILE A 1 90 ? -1.525 5.909 -2.357 1.00 91.38 90 ILE A CA 1
ATOM 748 C C . ILE A 1 90 ? -0.259 6.127 -1.516 1.00 91.38 90 ILE A C 1
ATOM 750 O O . ILE A 1 90 ? 0.442 5.184 -1.137 1.00 91.38 90 ILE A O 1
ATOM 754 N N . HIS A 1 91 ? 0.048 7.381 -1.195 1.00 94.25 91 HIS A N 1
ATOM 755 C CA . HIS A 1 91 ? 1.182 7.723 -0.340 1.00 94.25 91 HIS A CA 1
ATOM 756 C C . HIS A 1 91 ? 0.963 7.212 1.101 1.00 94.25 91 HIS A C 1
ATOM 758 O O . HIS A 1 91 ? -0.047 7.570 1.705 1.00 94.25 91 HIS A O 1
ATOM 764 N N . PRO A 1 92 ? 1.902 6.467 1.728 1.00 95.75 92 PRO A N 1
ATOM 765 C CA . PRO A 1 92 ? 1.718 5.928 3.089 1.00 95.75 92 PRO A CA 1
ATOM 766 C C . PRO A 1 92 ? 1.471 6.996 4.166 1.00 95.75 92 PRO A C 1
ATOM 768 O O . PRO A 1 92 ? 0.838 6.746 5.186 1.00 95.75 92 PRO A O 1
ATOM 771 N N . TYR A 1 93 ? 1.928 8.222 3.910 1.00 94.06 93 TYR A N 1
ATOM 772 C CA . TYR A 1 93 ? 1.649 9.394 4.736 1.00 94.06 93 TYR A CA 1
ATOM 773 C C . TYR A 1 93 ? 0.166 9.659 4.954 1.00 94.06 93 TYR A C 1
ATOM 775 O O . TYR A 1 93 ? -0.205 10.128 6.032 1.00 94.06 93 TYR A O 1
ATOM 783 N N . LEU A 1 94 ? -0.666 9.334 3.962 1.00 93.56 94 LEU A N 1
ATOM 784 C CA . LEU A 1 94 ? -2.112 9.472 4.036 1.00 93.56 94 LEU A CA 1
ATOM 785 C C . LEU A 1 94 ? -2.666 8.829 5.311 1.00 93.56 94 LEU A C 1
ATOM 787 O O . LEU A 1 94 ? -3.505 9.431 5.969 1.00 93.56 94 LEU A O 1
ATOM 791 N N . PHE A 1 95 ? -2.156 7.658 5.702 1.00 95.50 95 PHE A N 1
ATOM 792 C CA . PHE A 1 95 ? -2.625 6.941 6.888 1.00 95.50 95 PHE A CA 1
ATOM 793 C C . PHE A 1 95 ? -2.387 7.738 8.176 1.00 95.50 95 PHE A C 1
ATOM 795 O O . PHE A 1 95 ? -3.269 7.833 9.027 1.00 95.50 95 PHE A O 1
ATOM 802 N N . THR A 1 96 ? -1.216 8.369 8.301 1.00 93.75 96 THR A N 1
ATOM 803 C CA . THR A 1 96 ? -0.894 9.208 9.467 1.00 93.75 96 THR A CA 1
ATOM 804 C C . THR A 1 96 ? -1.637 10.543 9.447 1.00 93.75 96 THR A C 1
ATOM 806 O O . THR A 1 96 ? -2.082 11.010 10.494 1.00 93.75 96 THR A O 1
ATOM 809 N N . THR A 1 97 ? -1.829 11.136 8.264 1.00 92.69 97 THR A N 1
ATOM 810 C CA . THR A 1 97 ? -2.601 12.374 8.103 1.00 92.69 97 THR A CA 1
ATOM 811 C C . THR A 1 97 ? -4.078 12.148 8.411 1.00 92.69 97 THR A C 1
ATOM 813 O O . THR A 1 97 ? -4.688 12.988 9.059 1.00 92.69 97 THR A O 1
ATOM 816 N N . LEU A 1 98 ? -4.640 10.998 8.032 1.00 92.75 98 LEU A N 1
ATOM 817 C CA . LEU A 1 98 ? -6.023 10.640 8.336 1.00 92.75 98 LEU A CA 1
ATOM 818 C C . LEU A 1 98 ? -6.271 10.603 9.851 1.00 92.75 98 LEU A C 1
ATOM 820 O O . LEU A 1 98 ? -7.217 11.216 10.341 1.00 92.75 98 LEU A O 1
ATOM 824 N N . ILE A 1 99 ? -5.375 9.961 10.607 1.00 91.69 99 ILE A N 1
ATOM 825 C CA . ILE A 1 99 ? -5.438 9.957 12.076 1.00 91.69 99 ILE A CA 1
ATOM 826 C C . ILE A 1 99 ? -5.329 11.376 12.624 1.00 91.69 99 ILE A C 1
ATOM 828 O O . ILE A 1 99 ? -6.113 11.755 13.490 1.00 91.69 99 ILE A O 1
ATOM 832 N N . GLN A 1 100 ? -4.393 12.177 12.109 1.00 90.19 100 GLN A N 1
ATOM 833 C CA . GLN A 1 100 ? -4.243 13.568 12.525 1.00 90.19 100 GLN A CA 1
ATOM 834 C C . GLN A 1 100 ? -5.545 14.360 12.325 1.00 90.19 100 GLN A C 1
ATOM 836 O O . GLN A 1 100 ? -5.993 15.045 13.244 1.00 90.19 100 GLN A O 1
ATOM 841 N N . SER A 1 101 ? -6.210 14.190 11.181 1.00 90.75 101 SER A N 1
ATOM 842 C CA . SER A 1 101 ? -7.510 14.807 10.906 1.00 90.75 101 SER A CA 1
ATOM 843 C C . SER A 1 101 ? -8.612 14.321 11.850 1.00 90.75 101 SER A C 1
ATOM 845 O O . SER A 1 101 ? -9.463 15.118 12.251 1.00 90.75 101 SER A O 1
ATOM 847 N N . PHE A 1 102 ? -8.599 13.050 12.262 1.00 90.25 102 PHE A N 1
ATOM 848 C CA . PHE A 1 102 ? -9.549 12.529 13.251 1.00 90.25 102 PHE A CA 1
ATOM 849 C C . PHE A 1 102 ? -9.358 13.146 14.637 1.00 90.25 102 PHE A C 1
ATOM 851 O O . PHE A 1 102 ? -10.347 13.482 15.294 1.00 90.25 102 PHE A O 1
ATOM 858 N N . ILE A 1 103 ? -8.106 13.339 15.062 1.00 86.94 103 ILE A N 1
ATOM 859 C CA . ILE A 1 103 ? -7.772 14.023 16.320 1.00 86.94 103 ILE A CA 1
ATOM 860 C C . ILE A 1 103 ? -8.260 15.470 16.272 1.00 86.94 103 ILE A C 1
ATOM 862 O O . ILE A 1 103 ? -8.968 15.915 17.172 1.00 86.94 103 ILE A O 1
ATOM 866 N N . GLU A 1 104 ? -7.901 16.199 15.214 1.00 86.44 104 GLU A N 1
ATOM 867 C CA . GLU A 1 104 ? -8.251 17.615 15.041 1.00 86.44 104 GLU A CA 1
ATOM 868 C C . GLU A 1 104 ? -9.768 17.826 14.994 1.00 86.44 104 GLU A C 1
ATOM 870 O O . GLU A 1 104 ? -10.290 18.785 15.564 1.00 86.44 104 GLU A O 1
ATOM 875 N N . SER A 1 105 ? -10.488 16.878 14.394 1.00 84.31 105 SER A N 1
ATOM 876 C CA . SER A 1 105 ? -11.952 16.879 14.319 1.00 84.31 105 SER A CA 1
ATOM 877 C C . SER A 1 105 ? -12.637 16.389 15.603 1.00 84.31 105 SER A C 1
ATOM 879 O O . SER A 1 105 ? -13.864 16.321 15.650 1.00 84.31 105 SER A O 1
ATOM 881 N N . ASN A 1 106 ? -11.879 16.053 16.656 1.00 77.12 106 ASN A N 1
ATOM 882 C CA . ASN A 1 106 ? -12.379 15.475 17.909 1.00 77.12 106 ASN A CA 1
ATOM 883 C C . ASN A 1 106 ? -13.272 14.235 17.700 1.00 77.12 106 ASN A C 1
ATOM 885 O O . ASN A 1 106 ? -14.253 14.038 18.428 1.00 77.12 106 ASN A O 1
ATOM 889 N N . LEU A 1 107 ? -12.949 13.390 16.716 1.00 75.31 107 LEU A N 1
ATOM 890 C CA . LEU A 1 107 ? -13.719 12.180 16.435 1.00 75.31 107 LEU A CA 1
ATOM 891 C C . LEU A 1 107 ? -13.489 11.129 17.524 1.00 75.31 107 LEU A C 1
ATOM 893 O O . LEU A 1 107 ? -12.525 10.366 17.492 1.00 75.31 107 LEU A O 1
ATOM 897 N N . GLY A 1 108 ? -14.422 11.112 18.481 1.00 69.50 108 GLY A N 1
ATOM 898 C CA . GLY A 1 108 ? -14.685 10.065 19.472 1.00 69.50 108 GLY A CA 1
ATOM 899 C C . GLY A 1 108 ? -13.454 9.306 19.967 1.00 69.50 108 GLY A C 1
ATOM 900 O O . GLY A 1 108 ? -12.795 9.731 20.913 1.00 69.50 108 GLY A O 1
ATOM 901 N N . ALA A 1 109 ? -13.170 8.170 19.323 1.00 77.75 109 ALA A N 1
ATOM 902 C CA . ALA A 1 109 ? -12.131 7.218 19.714 1.00 77.75 109 ALA A CA 1
ATOM 903 C C . ALA A 1 109 ? -10.704 7.809 19.735 1.00 77.75 109 ALA A C 1
ATOM 905 O O . ALA A 1 109 ? -9.840 7.313 20.455 1.00 77.75 109 ALA A O 1
ATOM 906 N N . TRP A 1 110 ? -10.454 8.888 18.988 1.00 81.56 110 TRP A N 1
ATOM 907 C CA . TRP A 1 110 ? -9.138 9.527 18.881 1.00 81.56 110 TRP A CA 1
ATOM 908 C C . TRP A 1 110 ? -8.956 10.764 19.771 1.00 81.56 110 TRP A C 1
ATOM 910 O O . TRP A 1 110 ? -7.887 11.372 19.745 1.00 81.56 110 TRP A O 1
ATOM 920 N N . LYS A 1 111 ? -9.970 11.138 20.564 1.00 72.56 111 LYS A N 1
ATOM 921 C CA . LYS A 1 111 ? -9.984 12.389 21.340 1.00 72.56 111 LYS A CA 1
ATOM 922 C C . LYS A 1 111 ? -8.933 12.428 22.457 1.00 72.56 111 LYS A C 1
ATOM 924 O O . LYS A 1 111 ? -8.231 13.425 22.598 1.00 72.56 111 LYS A O 1
ATOM 929 N N . ASP A 1 112 ? -8.784 11.335 23.202 1.00 70.50 112 ASP A N 1
ATOM 930 C CA . ASP A 1 112 ? -7.872 11.244 24.346 1.00 70.50 112 ASP A CA 1
ATOM 931 C C . ASP A 1 112 ? -6.757 10.230 24.067 1.00 70.50 112 ASP A C 1
ATOM 933 O O . ASP A 1 112 ? -6.815 9.063 24.452 1.00 70.50 112 ASP A O 1
ATOM 937 N N . GLN A 1 113 ? -5.716 10.677 23.363 1.00 75.75 113 GLN A N 1
ATOM 938 C CA . GLN A 1 113 ? -4.566 9.825 23.070 1.00 75.75 113 GLN A CA 1
ATOM 939 C C . GLN A 1 113 ? -3.638 9.677 24.272 1.00 75.75 113 GLN A C 1
ATOM 941 O O . GLN A 1 113 ? -3.145 10.665 24.830 1.00 75.75 113 GLN A O 1
ATOM 946 N N . SER A 1 114 ? -3.309 8.427 24.595 1.00 80.62 114 SER A N 1
ATOM 947 C CA . SER A 1 114 ? -2.260 8.116 25.560 1.00 80.62 114 SER A CA 1
ATOM 948 C C . SER A 1 114 ? -0.900 8.648 25.087 1.00 80.62 114 SER A C 1
ATOM 950 O O . SER A 1 114 ? -0.628 8.773 23.889 1.00 80.62 114 SER A O 1
ATOM 952 N N . LEU A 1 115 ? -0.004 8.941 26.034 1.00 83.31 115 LEU A N 1
ATOM 953 C CA . LEU A 1 115 ? 1.371 9.339 25.713 1.00 83.31 115 LEU A CA 1
ATOM 954 C C . LEU A 1 115 ? 2.093 8.262 24.882 1.00 83.31 115 LEU A C 1
ATOM 956 O O . LEU A 1 115 ? 2.825 8.597 23.956 1.00 83.31 115 LEU A O 1
ATOM 960 N N . GLY A 1 116 ? 1.843 6.982 25.182 1.00 83.94 116 GLY A N 1
ATOM 961 C CA . GLY A 1 116 ? 2.395 5.857 24.425 1.00 83.94 116 GLY A CA 1
ATOM 962 C C . GLY A 1 116 ? 1.963 5.871 22.959 1.00 83.94 116 GLY A C 1
ATOM 963 O O . GLY A 1 116 ? 2.809 5.731 22.080 1.00 83.94 116 GLY A O 1
ATOM 964 N N . MET A 1 117 ? 0.681 6.147 22.691 1.00 83.88 117 MET A N 1
ATOM 965 C CA . MET A 1 117 ? 0.166 6.246 21.324 1.00 83.88 117 MET A CA 1
ATOM 966 C C . MET A 1 117 ? 0.827 7.389 20.548 1.00 83.88 117 MET A C 1
ATOM 968 O O . MET A 1 117 ? 1.263 7.203 19.416 1.00 83.88 117 MET A O 1
ATOM 972 N N . LYS A 1 118 ? 0.989 8.561 21.174 1.00 86.19 118 LYS A N 1
ATOM 973 C CA . LYS A 1 118 ? 1.668 9.711 20.547 1.00 86.19 118 LYS A CA 1
ATOM 974 C C . LYS A 1 118 ? 3.115 9.396 20.169 1.00 86.19 118 LYS A C 1
ATOM 976 O O . LYS A 1 118 ? 3.555 9.757 19.080 1.00 86.19 118 LYS A O 1
ATOM 981 N N . ILE A 1 119 ? 3.846 8.720 21.058 1.00 89.81 119 ILE A N 1
ATOM 982 C CA . ILE A 1 119 ? 5.228 8.299 20.799 1.00 89.81 119 ILE A CA 1
ATOM 983 C C . ILE A 1 119 ? 5.269 7.320 19.622 1.00 89.81 119 ILE A C 1
ATOM 985 O O . ILE A 1 119 ? 6.066 7.512 18.705 1.00 89.81 119 ILE A O 1
ATOM 989 N N . HIS A 1 120 ? 4.388 6.317 19.610 1.00 90.56 120 HIS A N 1
ATOM 990 C CA . HIS A 1 120 ? 4.369 5.311 18.552 1.00 90.56 120 HIS A CA 1
ATOM 991 C C . HIS A 1 120 ? 3.966 5.893 17.190 1.00 90.56 120 HIS A C 1
ATOM 993 O O . HIS A 1 120 ? 4.607 5.613 16.182 1.00 90.56 120 HIS A O 1
ATOM 999 N N . MET A 1 121 ? 2.983 6.795 17.158 1.00 90.75 121 MET A N 1
ATOM 1000 C CA . MET A 1 121 ? 2.620 7.534 15.945 1.00 90.75 121 MET A CA 1
ATOM 1001 C C . MET A 1 121 ? 3.787 8.367 15.399 1.00 90.75 121 MET A C 1
ATOM 1003 O O . MET A 1 121 ? 3.981 8.437 14.185 1.00 90.75 121 MET A O 1
ATOM 1007 N N . GLY A 1 122 ? 4.594 8.965 16.282 1.00 93.00 122 GLY A N 1
ATOM 1008 C CA . GLY A 1 122 ? 5.831 9.643 15.896 1.00 93.00 122 GLY A CA 1
ATOM 1009 C C . GLY A 1 122 ? 6.852 8.696 15.256 1.00 93.00 122 GLY A C 1
ATOM 1010 O O . GLY A 1 122 ? 7.440 9.041 14.235 1.00 93.00 122 GLY A O 1
ATOM 1011 N N . GLN A 1 123 ? 7.017 7.491 15.810 1.00 95.12 123 GLN A N 1
ATOM 1012 C CA . GLN A 1 123 ? 7.903 6.455 15.262 1.00 95.12 123 GLN A CA 1
ATOM 1013 C C . GLN A 1 123 ? 7.436 5.967 13.887 1.00 95.12 123 GLN A C 1
ATOM 1015 O O . GLN A 1 123 ? 8.246 5.908 12.967 1.00 95.12 123 GLN A O 1
ATOM 1020 N N . ILE A 1 124 ? 6.135 5.696 13.724 1.00 95.44 124 ILE A N 1
ATOM 1021 C CA . ILE A 1 124 ? 5.543 5.313 12.432 1.00 95.44 124 ILE A CA 1
ATOM 1022 C C . ILE A 1 124 ? 5.806 6.403 11.388 1.00 95.44 124 ILE A C 1
ATOM 1024 O O . ILE A 1 124 ? 6.264 6.114 10.285 1.00 95.44 124 ILE A O 1
ATOM 1028 N N . LYS A 1 125 ? 5.555 7.672 11.732 1.00 95.81 125 LYS A N 1
ATOM 1029 C CA . LYS A 1 125 ? 5.791 8.798 10.819 1.00 95.81 125 LYS A CA 1
ATOM 1030 C C . LYS A 1 125 ? 7.259 8.898 10.397 1.00 95.81 125 LYS A C 1
ATOM 1032 O O . LYS A 1 125 ? 7.542 9.149 9.227 1.00 95.81 125 LYS A O 1
ATOM 1037 N N . GLU A 1 126 ? 8.182 8.686 11.330 1.00 96.69 126 GLU A N 1
ATOM 1038 C CA . GLU A 1 126 ? 9.615 8.705 11.041 1.00 96.69 126 GLU A CA 1
ATOM 1039 C C . GLU A 1 126 ? 10.048 7.532 10.148 1.00 96.69 126 GLU A C 1
ATOM 1041 O O . GLU A 1 126 ? 10.792 7.727 9.187 1.00 96.69 126 GLU A O 1
ATOM 1046 N N . GLU A 1 127 ? 9.523 6.327 10.386 1.00 96.69 127 GLU A N 1
ATOM 1047 C CA . GLU A 1 127 ? 9.766 5.164 9.524 1.00 96.69 127 GLU A CA 1
ATOM 1048 C C . GLU A 1 127 ? 9.290 5.418 8.086 1.00 96.69 127 GLU A C 1
ATOM 1050 O O . GLU A 1 127 ? 10.018 5.130 7.126 1.00 96.69 127 GLU A O 1
ATOM 1055 N N . ILE A 1 128 ? 8.098 6.012 7.929 1.00 97.19 128 ILE A N 1
ATOM 1056 C CA . ILE A 1 128 ? 7.570 6.415 6.621 1.00 97.19 128 ILE A CA 1
ATOM 1057 C C . ILE A 1 128 ? 8.514 7.423 5.968 1.00 97.19 128 ILE A C 1
ATOM 1059 O O . ILE A 1 128 ? 8.871 7.236 4.809 1.00 97.19 128 ILE A O 1
ATOM 1063 N N . ASN A 1 129 ? 8.942 8.462 6.688 1.00 97.19 129 ASN A N 1
ATOM 1064 C CA . ASN A 1 129 ? 9.881 9.470 6.186 1.00 97.19 129 ASN A CA 1
ATOM 1065 C C . ASN A 1 129 ? 11.149 8.856 5.603 1.00 97.19 129 ASN A C 1
ATOM 1067 O O . ASN A 1 129 ? 11.492 9.103 4.445 1.00 97.19 129 ASN A O 1
ATOM 1071 N N . ILE A 1 130 ? 11.831 8.051 6.417 1.00 97.56 130 ILE A N 1
ATOM 1072 C CA . ILE A 1 130 ? 13.111 7.441 6.066 1.00 97.56 130 ILE A CA 1
ATOM 1073 C C . ILE A 1 130 ? 12.935 6.538 4.844 1.00 97.56 130 ILE A C 1
ATOM 1075 O O . ILE A 1 130 ? 13.711 6.611 3.889 1.00 97.56 130 ILE A O 1
ATOM 1079 N N . THR A 1 131 ? 11.892 5.707 4.849 1.00 97.75 131 THR A N 1
ATOM 1080 C CA . THR A 1 131 ? 11.665 4.719 3.792 1.00 97.75 131 THR A CA 1
ATOM 1081 C C . THR A 1 131 ? 11.206 5.374 2.494 1.00 97.75 131 THR A C 1
ATOM 1083 O O . THR A 1 131 ? 11.726 5.040 1.433 1.00 97.75 131 THR A O 1
ATOM 1086 N N . VAL A 1 132 ? 10.296 6.351 2.552 1.00 97.44 132 VAL A N 1
ATOM 1087 C CA . VAL A 1 132 ? 9.864 7.121 1.375 1.00 97.44 132 VAL A CA 1
ATOM 1088 C C . VAL A 1 132 ? 11.053 7.830 0.738 1.00 97.44 132 VAL A C 1
ATOM 1090 O O . VAL A 1 132 ? 11.246 7.713 -0.470 1.00 97.44 132 VAL A O 1
ATOM 1093 N N . PHE A 1 133 ? 11.879 8.519 1.532 1.00 97.50 133 PHE A N 1
ATOM 1094 C CA . PHE A 1 133 ? 13.059 9.208 1.012 1.00 97.50 133 PHE A CA 1
ATOM 1095 C C . PHE A 1 133 ? 14.021 8.238 0.317 1.00 97.50 133 PHE A C 1
ATOM 1097 O O . PHE A 1 133 ? 14.440 8.490 -0.815 1.00 97.50 133 PHE A O 1
ATOM 1104 N N . ARG A 1 134 ? 14.317 7.100 0.961 1.00 98.25 134 ARG A N 1
ATOM 1105 C CA . ARG A 1 134 ? 15.171 6.051 0.389 1.00 98.25 134 ARG A CA 1
ATOM 1106 C C . ARG A 1 134 ? 14.619 5.541 -0.942 1.00 98.25 134 ARG A C 1
ATOM 1108 O O . ARG A 1 134 ? 15.340 5.524 -1.933 1.00 98.25 134 ARG A O 1
ATOM 1115 N N . LEU A 1 135 ? 13.342 5.166 -0.983 1.00 98.25 135 LEU A N 1
ATOM 1116 C CA . LEU A 1 135 ? 12.725 4.587 -2.177 1.00 98.25 135 LEU A CA 1
ATOM 1117 C C . LEU A 1 135 ? 12.614 5.591 -3.333 1.00 98.25 135 LEU A C 1
ATOM 1119 O O . LEU A 1 135 ? 12.797 5.199 -4.482 1.00 98.25 135 LEU A O 1
ATOM 1123 N N . LEU A 1 136 ? 12.361 6.879 -3.064 1.00 96.69 136 LEU A N 1
ATOM 1124 C CA . LEU A 1 136 ? 12.388 7.914 -4.108 1.00 96.69 136 LEU A CA 1
ATOM 1125 C C . LEU A 1 136 ? 13.791 8.102 -4.683 1.00 96.69 136 LEU A C 1
ATOM 1127 O O . LEU A 1 136 ? 13.937 8.249 -5.897 1.00 96.69 136 LEU A O 1
ATOM 1131 N N . HIS A 1 137 ? 14.814 8.081 -3.827 1.00 97.62 137 HIS A N 1
ATOM 1132 C CA . HIS A 1 137 ? 16.203 8.144 -4.269 1.00 97.62 137 HIS A CA 1
ATOM 1133 C C . HIS A 1 137 ? 16.554 6.945 -5.160 1.00 97.62 137 HIS A C 1
ATOM 1135 O O . HIS A 1 137 ? 17.011 7.131 -6.286 1.00 97.62 137 HIS A O 1
ATOM 1141 N N . GLU A 1 138 ? 16.262 5.723 -4.703 1.00 97.44 138 GLU A N 1
ATOM 1142 C CA . GLU A 1 138 ? 16.500 4.498 -5.476 1.00 97.44 138 GLU A CA 1
ATOM 1143 C C . GLU A 1 138 ? 15.717 4.481 -6.796 1.00 97.44 138 GLU A C 1
ATOM 1145 O O . GLU A 1 138 ? 16.257 4.093 -7.836 1.00 97.44 138 GLU A O 1
ATOM 1150 N N . MET A 1 139 ? 14.457 4.930 -6.785 1.00 96.06 139 MET A N 1
ATOM 1151 C CA . MET A 1 139 ? 13.636 5.038 -7.992 1.00 96.06 139 MET A CA 1
ATOM 1152 C C . MET A 1 139 ? 14.279 5.990 -8.997 1.00 96.06 139 MET A C 1
ATOM 1154 O O . MET A 1 139 ? 14.423 5.635 -10.166 1.00 96.06 139 MET A O 1
ATOM 1158 N N . LYS A 1 140 ? 14.728 7.165 -8.545 1.00 96.00 140 LYS A N 1
ATOM 1159 C CA . LYS A 1 140 ? 15.407 8.144 -9.397 1.00 96.00 140 LYS A CA 1
ATOM 1160 C C . LYS A 1 140 ? 16.679 7.562 -10.021 1.00 96.00 140 LYS A C 1
ATOM 1162 O O . LYS A 1 140 ? 16.841 7.630 -11.235 1.00 96.00 140 LYS A O 1
ATOM 1167 N N . GLU A 1 141 ? 17.547 6.936 -9.228 1.00 96.06 141 GLU A N 1
ATOM 1168 C CA . GLU A 1 141 ? 18.777 6.306 -9.737 1.00 96.06 141 GLU A CA 1
ATOM 1169 C C . GLU A 1 141 ? 18.489 5.171 -10.730 1.00 96.06 141 GLU A C 1
ATOM 1171 O O . GLU A 1 141 ? 19.235 4.953 -11.688 1.00 96.06 141 GLU A O 1
ATOM 1176 N N . THR A 1 142 ? 17.409 4.421 -10.507 1.00 94.19 142 THR A N 1
ATOM 1177 C CA . THR A 1 142 ? 16.971 3.344 -11.407 1.00 94.19 142 THR A CA 1
ATOM 1178 C C . THR A 1 142 ? 16.444 3.916 -12.723 1.00 94.19 142 THR A C 1
ATOM 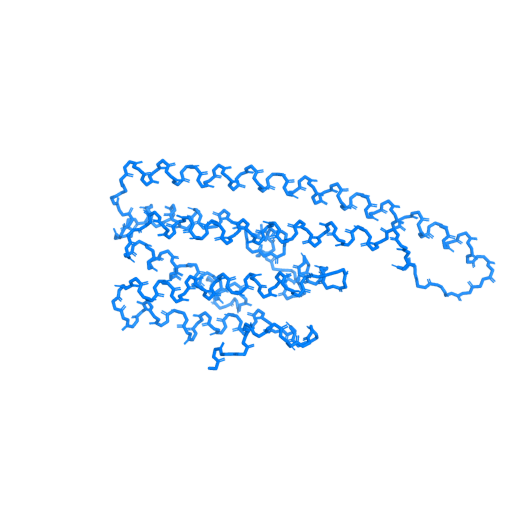1180 O O . THR A 1 142 ? 16.825 3.443 -13.794 1.00 94.19 142 THR A O 1
ATOM 1183 N N . GLN A 1 143 ? 15.651 4.990 -12.670 1.00 92.38 143 GLN A N 1
ATOM 1184 C CA . GLN A 1 143 ? 15.173 5.715 -13.851 1.00 92.38 143 GLN A CA 1
ATOM 1185 C C . GLN A 1 143 ? 16.323 6.324 -14.659 1.00 92.38 143 GLN A C 1
ATOM 1187 O O . GLN A 1 143 ? 16.338 6.200 -15.881 1.00 92.38 143 GLN A O 1
ATOM 1192 N N . GLU A 1 144 ? 17.313 6.937 -14.009 1.00 92.75 144 GLU A N 1
ATOM 1193 C CA . GLU A 1 144 ? 18.500 7.487 -14.679 1.00 92.75 144 GLU A CA 1
ATOM 1194 C C . GLU A 1 144 ? 19.285 6.406 -15.431 1.00 92.75 144 GLU A C 1
ATOM 1196 O O . GLU A 1 144 ? 19.649 6.589 -16.597 1.00 92.75 144 GLU A O 1
ATOM 1201 N N . ARG A 1 145 ? 19.486 5.241 -14.804 1.00 91.50 145 ARG A N 1
ATOM 1202 C CA . ARG A 1 145 ? 20.123 4.086 -15.453 1.00 91.50 145 ARG A CA 1
ATOM 1203 C C . ARG A 1 145 ? 19.287 3.542 -16.608 1.00 91.50 145 ARG A C 1
ATOM 1205 O O . ARG A 1 145 ? 19.846 3.252 -17.664 1.00 91.50 145 ARG A O 1
ATOM 1212 N N . PHE A 1 146 ? 17.968 3.466 -16.442 1.00 88.06 146 PHE A N 1
ATOM 1213 C CA . PHE A 1 146 ? 17.049 3.072 -17.507 1.00 88.06 146 PHE A CA 1
ATOM 1214 C C . PHE A 1 146 ? 17.124 4.013 -18.711 1.00 88.06 146 PHE A C 1
ATOM 1216 O O . PHE A 1 146 ? 17.298 3.544 -19.834 1.00 88.06 146 PHE A O 1
ATOM 1223 N N . MET A 1 147 ? 17.083 5.330 -18.490 1.00 86.94 147 MET A N 1
ATOM 1224 C CA . MET A 1 147 ? 17.204 6.329 -19.557 1.00 86.94 147 MET A CA 1
ATOM 1225 C C . MET A 1 147 ? 18.537 6.217 -20.296 1.00 86.94 147 MET A C 1
ATOM 1227 O O . MET A 1 147 ? 18.555 6.280 -21.523 1.00 86.94 147 MET A O 1
ATOM 1231 N N . LYS A 1 148 ? 19.638 5.994 -19.569 1.00 89.00 148 LYS A N 1
ATOM 1232 C CA . LYS A 1 148 ? 20.960 5.789 -20.172 1.00 89.00 148 LYS A CA 1
ATOM 1233 C C . LYS A 1 148 ? 21.000 4.541 -21.059 1.00 89.00 148 LYS A C 1
ATOM 1235 O O . LYS A 1 148 ? 21.422 4.617 -22.209 1.00 89.00 148 LYS A O 1
ATOM 1240 N N . CYS A 1 149 ? 20.521 3.401 -20.558 1.00 85.06 149 CYS A N 1
ATOM 1241 C CA . CYS A 1 149 ? 20.453 2.170 -21.350 1.00 85.06 149 CYS A CA 1
ATOM 1242 C C . CYS A 1 149 ? 19.548 2.333 -22.576 1.00 85.06 149 CYS A C 1
ATOM 1244 O O . CYS A 1 149 ? 19.908 1.907 -23.673 1.00 85.06 149 CYS A O 1
ATOM 1246 N N . PHE A 1 150 ? 18.398 2.990 -22.407 1.00 81.81 150 PHE A N 1
ATOM 1247 C CA . PHE A 1 150 ? 17.494 3.308 -23.504 1.00 81.81 150 PHE A CA 1
ATOM 1248 C C . PHE A 1 150 ? 18.184 4.163 -24.576 1.00 81.81 150 PHE A C 1
ATOM 1250 O O . PHE A 1 150 ? 18.116 3.820 -25.758 1.00 81.81 150 PHE A O 1
ATOM 1257 N N . SER A 1 151 ? 18.891 5.233 -24.190 1.00 83.25 151 SER A N 1
ATOM 1258 C CA . SER A 1 151 ? 19.597 6.092 -25.145 1.00 83.25 151 SER A CA 1
ATOM 1259 C C . SER A 1 151 ? 20.731 5.364 -25.864 1.00 83.25 151 SER A C 1
ATOM 1261 O O . SER A 1 151 ? 20.846 5.491 -27.081 1.00 83.25 151 SER A O 1
ATOM 1263 N N . ASP A 1 152 ? 21.526 4.563 -25.151 1.00 84.62 152 ASP A N 1
ATOM 1264 C CA . ASP A 1 152 ? 22.646 3.808 -25.732 1.00 84.62 152 ASP A CA 1
ATOM 1265 C C . ASP A 1 152 ? 22.144 2.793 -26.776 1.00 84.62 152 ASP A C 1
ATOM 1267 O O . ASP A 1 152 ? 22.696 2.677 -27.879 1.00 84.62 152 ASP A O 1
ATOM 1271 N N . ASN A 1 153 ? 21.041 2.104 -26.464 1.00 79.56 153 ASN A N 1
ATOM 1272 C CA . ASN A 1 153 ? 20.371 1.180 -27.376 1.00 79.56 153 ASN A CA 1
ATOM 1273 C C . ASN A 1 153 ? 19.786 1.897 -28.593 1.00 79.56 153 ASN A C 1
ATOM 1275 O O . ASN A 1 153 ? 19.963 1.439 -29.723 1.00 79.56 153 ASN A O 1
ATOM 1279 N N . TRP A 1 154 ? 19.111 3.028 -28.379 1.00 80.44 154 TRP A N 1
ATOM 1280 C CA . TRP A 1 154 ? 18.533 3.819 -29.461 1.00 80.44 154 TRP A CA 1
ATOM 1281 C C . TRP A 1 154 ? 19.612 4.336 -30.420 1.00 80.44 154 TRP A C 1
ATOM 1283 O O . TRP A 1 154 ? 19.470 4.185 -31.632 1.00 80.44 154 TRP A O 1
ATOM 1293 N N . VAL A 1 155 ? 20.727 4.861 -29.900 1.00 80.69 155 VAL A N 1
ATOM 1294 C CA . VAL A 1 155 ? 21.874 5.316 -30.705 1.00 80.69 155 VAL A CA 1
ATOM 1295 C C . VAL A 1 155 ? 22.491 4.153 -31.489 1.00 80.69 155 VAL A C 1
ATOM 1297 O O . VAL A 1 155 ? 22.746 4.274 -32.689 1.00 80.69 155 VAL A O 1
ATOM 1300 N N . SER A 1 156 ? 22.669 2.993 -30.853 1.00 79.94 156 SER A N 1
ATOM 1301 C CA . SER A 1 156 ? 23.194 1.787 -31.511 1.00 79.94 156 SER A CA 1
ATOM 1302 C C . SER A 1 156 ? 22.271 1.288 -32.634 1.00 79.94 156 SER A C 1
ATOM 1304 O O . SER A 1 156 ? 22.733 0.927 -33.723 1.00 79.94 156 SER A O 1
ATOM 1306 N N . ALA A 1 157 ? 20.953 1.316 -32.410 1.00 73.69 157 ALA A N 1
ATOM 1307 C CA . ALA A 1 157 ? 19.943 0.995 -33.416 1.00 73.69 157 ALA A CA 1
ATOM 1308 C C . ALA A 1 157 ? 19.938 2.020 -34.563 1.00 73.69 157 ALA A C 1
ATOM 1310 O O . ALA A 1 157 ? 19.898 1.645 -35.732 1.00 73.69 157 ALA A O 1
ATOM 1311 N N . PHE A 1 158 ? 20.053 3.311 -34.256 1.00 71.19 158 PHE A N 1
ATOM 1312 C CA . PHE A 1 158 ? 20.116 4.378 -35.252 1.00 71.19 158 PHE A CA 1
ATOM 1313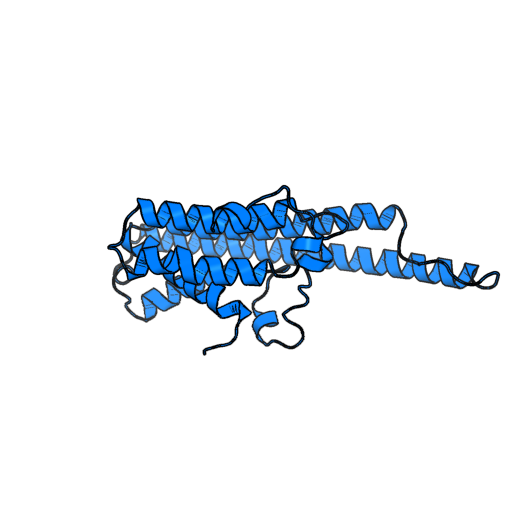 C C . PHE A 1 158 ? 21.338 4.237 -36.172 1.00 71.19 158 PHE A C 1
ATOM 1315 O O . PHE A 1 158 ? 21.226 4.355 -37.394 1.00 71.19 158 PHE A O 1
ATOM 1322 N N . HIS A 1 159 ? 22.506 3.913 -35.609 1.00 68.69 159 HIS A N 1
ATOM 1323 C CA . HIS A 1 159 ? 23.720 3.682 -36.394 1.00 68.69 159 HIS A CA 1
ATOM 1324 C C . HIS A 1 159 ? 23.652 2.414 -37.258 1.00 68.69 159 HIS A C 1
ATOM 1326 O O . HIS A 1 159 ? 24.198 2.407 -38.363 1.00 68.69 159 HIS A O 1
ATOM 1332 N N . SER A 1 160 ? 22.957 1.368 -36.805 1.00 65.81 160 SER A N 1
ATOM 1333 C CA . SER A 1 160 ? 22.780 0.116 -37.560 1.00 65.81 160 SER A CA 1
ATOM 1334 C C . SER A 1 160 ? 21.654 0.173 -38.610 1.00 65.81 160 SER A C 1
ATOM 1336 O O . SER A 1 160 ? 21.741 -0.498 -39.640 1.00 65.81 160 SER A O 1
ATOM 1338 N N . GLN A 1 161 ? 20.644 1.034 -38.435 1.00 56.91 161 GLN A N 1
ATOM 1339 C CA . GLN A 1 161 ? 19.515 1.217 -39.366 1.00 56.91 161 GLN A CA 1
ATOM 1340 C C . GLN A 1 161 ? 19.852 1.968 -40.666 1.00 56.91 161 GLN A C 1
ATOM 1342 O O . GLN A 1 161 ? 19.006 2.047 -41.556 1.00 56.91 161 GLN A O 1
ATOM 1347 N N . ARG A 1 162 ? 21.103 2.409 -40.879 1.00 54.22 162 ARG A N 1
ATOM 1348 C CA . ARG A 1 162 ? 21.581 2.774 -42.231 1.00 54.22 162 ARG A CA 1
ATOM 1349 C C . ARG A 1 162 ? 21.579 1.590 -43.222 1.00 54.22 162 ARG A C 1
ATOM 1351 O O . ARG A 1 162 ? 21.833 1.818 -44.401 1.00 54.22 162 ARG A O 1
ATOM 1358 N N . LEU A 1 163 ? 21.285 0.354 -42.786 1.00 49.62 163 LEU A N 1
ATOM 1359 C CA . LEU A 1 163 ? 21.333 -0.853 -43.626 1.00 49.62 163 LEU A CA 1
ATOM 1360 C C . LEU A 1 163 ? 20.072 -1.747 -43.653 1.00 49.62 163 LEU A C 1
ATOM 1362 O O . LEU A 1 163 ? 20.078 -2.677 -44.455 1.00 49.62 163 LEU A O 1
ATOM 1366 N N . ARG A 1 164 ? 18.999 -1.511 -42.869 1.00 45.28 164 ARG A N 1
ATOM 1367 C CA . ARG A 1 164 ? 17.680 -2.198 -43.004 1.00 45.28 164 ARG A CA 1
ATOM 1368 C C . ARG A 1 164 ? 16.611 -1.628 -42.046 1.00 45.28 164 ARG A C 1
ATOM 1370 O O . ARG A 1 164 ? 16.976 -1.197 -40.954 1.00 45.28 164 ARG A O 1
ATOM 1377 N N . PRO A 1 165 ? 15.309 -1.655 -42.408 1.00 46.12 165 PRO A N 1
ATOM 1378 C CA . PRO A 1 165 ? 14.240 -1.132 -41.564 1.00 46.12 165 PRO A CA 1
ATOM 1379 C C . PRO A 1 165 ? 13.735 -2.171 -40.548 1.00 46.12 165 PRO A C 1
ATOM 1381 O O . PRO A 1 165 ? 13.581 -3.345 -40.876 1.00 46.12 165 PRO A O 1
ATOM 1384 N N . SER A 1 166 ? 13.382 -1.671 -39.360 1.00 50.44 166 SER A N 1
ATOM 1385 C CA . SER A 1 166 ? 12.659 -2.336 -38.264 1.00 50.44 166 SER A CA 1
ATOM 1386 C C . SER A 1 166 ? 13.483 -3.232 -37.328 1.00 50.44 166 SER A C 1
ATOM 1388 O O . SER A 1 166 ? 13.656 -4.426 -37.555 1.00 50.44 166 SER A O 1
ATOM 1390 N N . VAL A 1 167 ? 13.920 -2.649 -36.207 1.00 49.31 167 VAL A N 1
ATOM 1391 C CA . VAL A 1 167 ? 14.186 -3.383 -34.961 1.00 49.31 167 VAL A CA 1
ATOM 1392 C C . VAL A 1 167 ? 13.390 -2.691 -33.859 1.00 49.31 167 VAL A C 1
ATOM 1394 O O . VAL A 1 167 ? 13.554 -1.491 -33.637 1.00 49.31 167 VAL A O 1
ATOM 1397 N N . THR A 1 168 ? 12.518 -3.436 -33.182 1.00 55.09 168 THR A N 1
ATOM 1398 C CA . THR A 1 168 ? 11.886 -3.039 -31.921 1.00 55.09 168 THR A CA 1
ATOM 1399 C C . THR A 1 168 ? 12.986 -2.861 -30.873 1.00 55.09 168 THR A C 1
ATOM 1401 O O . THR A 1 168 ? 13.564 -3.827 -30.390 1.00 55.09 168 THR A O 1
ATOM 1404 N N . VAL A 1 169 ? 13.299 -1.602 -30.558 1.00 52.31 169 VAL A N 1
ATOM 1405 C CA . VAL A 1 169 ? 14.464 -1.119 -29.779 1.00 52.31 169 VAL A CA 1
ATOM 1406 C C . VAL A 1 169 ? 14.514 -1.635 -28.321 1.00 52.31 169 VAL A C 1
ATOM 1408 O O . VAL A 1 169 ? 15.458 -1.346 -27.592 1.00 52.31 169 VAL A O 1
ATOM 1411 N N . MET A 1 170 ? 13.524 -2.410 -27.869 1.00 52.75 170 MET A N 1
ATOM 1412 C CA . MET A 1 170 ? 13.207 -2.540 -26.443 1.00 52.75 170 MET A CA 1
ATOM 1413 C C . MET A 1 170 ? 13.690 -3.822 -25.742 1.00 52.75 170 MET A C 1
ATOM 1415 O O . MET A 1 170 ? 13.571 -3.902 -24.525 1.00 52.75 170 MET A O 1
ATOM 1419 N N . GLU A 1 171 ? 14.277 -4.801 -26.437 1.00 51.47 171 GLU A N 1
ATOM 1420 C CA . GLU A 1 171 ? 14.713 -6.051 -25.789 1.00 51.47 171 GLU A CA 1
ATOM 1421 C C . GLU A 1 171 ? 16.235 -6.229 -25.825 1.00 51.47 171 GLU A C 1
ATOM 1423 O O . GLU A 1 171 ? 16.821 -6.689 -26.802 1.00 51.47 171 GLU A O 1
ATOM 1428 N N . THR A 1 172 ? 16.901 -5.885 -24.722 1.00 53.91 172 THR A N 1
ATOM 1429 C CA . THR A 1 172 ? 18.298 -6.271 -24.455 1.00 53.91 172 THR A CA 1
ATOM 1430 C C . THR A 1 172 ? 18.423 -6.746 -23.018 1.00 53.91 172 THR A C 1
ATOM 1432 O O . THR A 1 172 ? 17.763 -6.231 -22.133 1.00 53.91 172 THR A O 1
ATOM 1435 N N . ALA A 1 173 ? 19.310 -7.700 -22.738 1.00 49.81 173 ALA A N 1
ATOM 1436 C CA . ALA A 1 173 ? 19.460 -8.289 -21.400 1.00 49.81 173 ALA A CA 1
ATOM 1437 C C . ALA A 1 173 ? 19.742 -7.272 -20.263 1.00 49.81 173 ALA A C 1
ATOM 1439 O O . ALA A 1 173 ? 19.482 -7.573 -19.100 1.00 49.81 173 ALA A O 1
ATOM 1440 N N . ALA A 1 174 ? 20.232 -6.065 -20.581 1.00 53.31 174 ALA A N 1
ATOM 1441 C CA . ALA A 1 174 ? 20.369 -4.965 -19.625 1.00 53.31 174 ALA A CA 1
ATOM 1442 C C . ALA A 1 174 ? 19.017 -4.386 -19.154 1.00 53.31 174 ALA A C 1
ATOM 1444 O O . ALA A 1 174 ? 18.929 -3.958 -18.005 1.00 53.31 17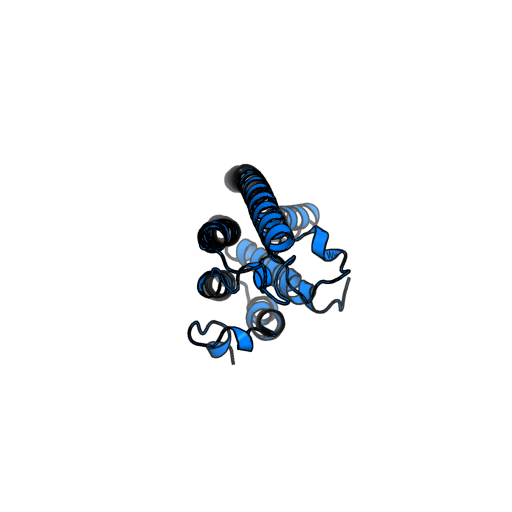4 ALA A O 1
ATOM 1445 N N . SER A 1 175 ? 17.963 -4.418 -19.984 1.00 61.00 175 SER A N 1
ATOM 1446 C CA . SER A 1 175 ? 16.613 -3.990 -19.583 1.00 61.00 175 SER A CA 1
ATOM 1447 C C . SER A 1 175 ? 16.019 -4.930 -18.535 1.00 61.00 175 SER A C 1
ATOM 1449 O O . SER A 1 175 ? 15.500 -4.467 -17.528 1.00 61.00 175 SER A O 1
ATOM 1451 N N . VAL A 1 176 ? 16.238 -6.243 -18.677 1.00 63.59 176 VAL A N 1
ATOM 1452 C CA . VAL A 1 176 ? 15.728 -7.259 -17.740 1.00 63.59 176 VAL A CA 1
ATOM 1453 C C . VAL A 1 176 ? 16.182 -7.011 -16.297 1.00 63.59 176 VAL A C 1
ATOM 1455 O O . VAL A 1 176 ? 15.373 -7.120 -15.379 1.00 63.59 176 VAL A O 1
ATOM 1458 N N . LYS A 1 177 ? 17.462 -6.672 -16.081 1.00 69.12 177 LYS A N 1
ATOM 1459 C CA . LYS A 1 177 ? 17.991 -6.416 -14.730 1.00 69.12 177 LYS A CA 1
ATOM 1460 C C . LYS A 1 177 ? 17.433 -5.122 -14.126 1.00 69.12 177 LYS A C 1
ATOM 1462 O O . LYS A 1 177 ? 17.236 -5.051 -12.919 1.00 69.12 177 LYS A O 1
ATOM 1467 N N . LEU A 1 178 ? 17.183 -4.105 -14.950 1.00 74.69 178 LEU A N 1
ATOM 1468 C CA . LEU A 1 178 ? 16.588 -2.845 -14.498 1.00 74.69 178 LEU A CA 1
ATOM 1469 C C . LEU A 1 178 ? 15.115 -3.027 -14.118 1.00 74.69 178 LEU A C 1
ATOM 1471 O O . LEU A 1 178 ? 14.674 -2.489 -13.106 1.00 74.69 178 LEU A O 1
ATOM 1475 N N . ASP A 1 179 ? 14.383 -3.853 -14.864 1.00 80.19 179 ASP A N 1
ATOM 1476 C CA . ASP A 1 179 ? 12.986 -4.168 -14.566 1.00 80.19 179 ASP A CA 1
ATOM 1477 C C . ASP A 1 179 ? 12.826 -4.864 -13.200 1.00 80.19 179 ASP A C 1
ATOM 1479 O O . ASP A 1 179 ? 11.869 -4.599 -12.472 1.00 80.19 179 ASP A O 1
ATOM 1483 N N . GLU A 1 180 ? 13.782 -5.711 -12.800 1.00 89.38 180 GLU A N 1
ATOM 1484 C CA . GLU A 1 180 ? 13.793 -6.344 -11.471 1.00 89.38 180 GLU A CA 1
ATOM 1485 C C . GLU A 1 180 ? 13.988 -5.336 -10.327 1.00 89.38 180 GLU A C 1
ATOM 1487 O O . GLU A 1 180 ? 13.406 -5.504 -9.252 1.00 89.38 180 GLU A O 1
ATOM 1492 N N . GLU A 1 181 ? 14.762 -4.270 -10.542 1.00 93.56 181 GLU A N 1
ATOM 1493 C CA . GLU A 1 181 ? 14.931 -3.209 -9.544 1.00 93.56 181 GLU A CA 1
ATOM 1494 C C . GLU A 1 181 ? 13.650 -2.388 -9.373 1.00 93.56 181 GLU A C 1
ATOM 1496 O O . GLU A 1 181 ? 13.249 -2.130 -8.237 1.00 93.56 181 GLU A O 1
ATOM 1501 N N . PHE A 1 182 ? 12.954 -2.062 -10.469 1.00 94.94 182 PHE A N 1
ATOM 1502 C CA . PHE A 1 182 ? 11.633 -1.432 -10.399 1.00 94.94 182 PHE A CA 1
ATOM 1503 C C . PHE A 1 182 ? 10.634 -2.297 -9.618 1.00 94.94 182 PHE A C 1
ATOM 1505 O O . PHE A 1 182 ? 9.910 -1.782 -8.764 1.00 94.94 182 PHE A O 1
ATOM 1512 N N . VAL A 1 183 ? 10.628 -3.616 -9.855 1.00 95.75 183 VAL A N 1
ATOM 1513 C CA . VAL A 1 183 ? 9.775 -4.567 -9.119 1.00 95.75 183 VAL A CA 1
ATOM 1514 C C . VAL A 1 183 ? 10.126 -4.593 -7.632 1.00 95.75 183 VAL A C 1
ATOM 1516 O O . VAL A 1 183 ? 9.218 -4.593 -6.799 1.00 95.75 183 VAL A O 1
ATOM 1519 N N . ARG A 1 184 ? 11.419 -4.597 -7.277 1.00 97.00 184 ARG A N 1
ATOM 1520 C CA . ARG A 1 184 ? 11.865 -4.545 -5.876 1.00 97.00 184 ARG A CA 1
ATOM 1521 C C . ARG A 1 184 ? 11.361 -3.278 -5.187 1.00 97.00 184 ARG A C 1
ATOM 1523 O O . ARG A 1 184 ? 10.706 -3.380 -4.155 1.00 97.00 184 ARG A O 1
ATOM 1530 N N . ILE A 1 185 ? 11.622 -2.113 -5.781 1.00 97.81 185 ILE A N 1
ATOM 1531 C CA . ILE A 1 185 ? 11.242 -0.806 -5.227 1.00 97.81 185 ILE A CA 1
ATOM 1532 C C . ILE A 1 185 ? 9.722 -0.718 -5.032 1.00 97.81 185 ILE A C 1
ATOM 1534 O O . ILE A 1 185 ? 9.252 -0.280 -3.983 1.00 97.81 185 ILE A O 1
ATOM 1538 N N . PHE A 1 186 ? 8.944 -1.189 -6.010 1.00 97.38 186 PHE A N 1
ATOM 1539 C CA . PHE A 1 186 ? 7.484 -1.244 -5.919 1.00 97.38 186 PHE A CA 1
ATOM 1540 C C . PHE A 1 186 ? 6.995 -2.132 -4.766 1.00 97.38 186 PHE A C 1
ATOM 1542 O O . PHE A 1 186 ? 6.157 -1.709 -3.970 1.00 97.38 186 PHE A O 1
ATOM 1549 N N . ARG A 1 187 ? 7.552 -3.341 -4.626 1.00 97.75 187 ARG A N 1
ATOM 1550 C CA . ARG A 1 187 ? 7.200 -4.260 -3.531 1.00 97.75 187 ARG A CA 1
ATOM 1551 C C . ARG A 1 187 ? 7.584 -3.704 -2.163 1.00 97.75 187 ARG A C 1
ATOM 1553 O O . ARG A 1 187 ? 6.822 -3.848 -1.214 1.00 97.75 187 ARG A O 1
ATOM 1560 N N . GLU A 1 188 ? 8.729 -3.033 -2.048 1.00 98.31 188 GLU A N 1
ATOM 1561 C CA . GLU A 1 188 ? 9.118 -2.350 -0.809 1.00 98.31 188 GLU A CA 1
ATOM 1562 C C . GLU A 1 188 ? 8.156 -1.206 -0.458 1.00 98.31 188 GLU A C 1
ATOM 1564 O O . GLU A 1 188 ? 7.790 -1.047 0.707 1.00 98.31 188 GLU A O 1
ATOM 1569 N N . ALA A 1 189 ? 7.675 -0.453 -1.453 1.00 98.31 189 ALA A N 1
ATOM 1570 C CA . ALA A 1 189 ? 6.656 0.574 -1.244 1.00 98.31 189 ALA A CA 1
ATOM 1571 C C . ALA A 1 189 ? 5.336 -0.024 -0.728 1.00 98.31 189 ALA A C 1
ATOM 1573 O O . ALA A 1 189 ? 4.736 0.500 0.213 1.00 98.31 189 ALA A O 1
ATOM 1574 N N . ASN A 1 190 ? 4.900 -1.153 -1.292 1.00 98.12 190 ASN A N 1
ATOM 1575 C CA . ASN A 1 190 ? 3.718 -1.875 -0.814 1.00 98.12 190 ASN A CA 1
ATOM 1576 C C . ASN A 1 190 ? 3.931 -2.474 0.576 1.00 98.12 190 ASN A C 1
ATOM 1578 O O . ASN A 1 190 ? 3.021 -2.434 1.405 1.00 98.12 190 ASN A O 1
ATOM 1582 N N . GLN A 1 191 ? 5.133 -2.963 0.881 1.00 98.31 191 GLN A N 1
ATOM 1583 C CA . GLN A 1 191 ? 5.474 -3.423 2.222 1.00 98.31 191 GLN A CA 1
ATOM 1584 C C . GLN A 1 191 ? 5.393 -2.286 3.244 1.00 98.31 191 GLN A C 1
ATOM 1586 O O . GLN A 1 191 ? 4.841 -2.489 4.323 1.00 98.31 191 GLN A O 1
ATOM 1591 N N . LEU A 1 192 ? 5.852 -1.081 2.895 1.00 98.50 192 LEU A N 1
ATOM 1592 C CA . LEU A 1 192 ? 5.713 0.094 3.754 1.00 98.50 192 LEU A CA 1
ATOM 1593 C C . LEU A 1 192 ? 4.239 0.421 4.037 1.00 98.50 192 LEU A C 1
ATOM 1595 O O . LEU A 1 192 ? 3.887 0.697 5.184 1.00 98.50 192 LEU A O 1
ATOM 1599 N N . ARG A 1 193 ? 3.353 0.342 3.033 1.00 98.19 193 ARG A N 1
ATOM 1600 C CA . ARG A 1 193 ? 1.901 0.526 3.232 1.00 98.19 193 ARG A CA 1
ATOM 1601 C C . ARG A 1 193 ? 1.320 -0.524 4.171 1.00 98.19 193 ARG A C 1
ATOM 1603 O O . ARG A 1 193 ? 0.640 -0.167 5.129 1.00 98.19 193 ARG A O 1
ATOM 1610 N N . LYS A 1 194 ? 1.628 -1.801 3.921 1.00 98.31 194 LYS A N 1
ATOM 1611 C CA . LYS A 1 194 ? 1.193 -2.936 4.748 1.00 98.31 194 LYS A CA 1
ATOM 1612 C C . LYS A 1 194 ? 1.631 -2.765 6.206 1.00 98.31 194 LYS A C 1
ATOM 1614 O O . LYS A 1 194 ? 0.795 -2.863 7.105 1.00 98.31 194 LYS A O 1
ATOM 1619 N N . ASN A 1 195 ? 2.907 -2.448 6.428 1.00 98.06 195 ASN A N 1
ATOM 1620 C CA . ASN A 1 195 ? 3.464 -2.213 7.760 1.00 98.06 195 ASN A CA 1
ATOM 1621 C C . ASN A 1 195 ? 2.798 -1.016 8.435 1.00 98.06 195 ASN A C 1
ATOM 1623 O O . ASN A 1 195 ? 2.392 -1.121 9.581 1.00 98.06 195 ASN A O 1
ATOM 1627 N N . THR A 1 196 ? 2.621 0.096 7.718 1.00 98.06 196 THR A N 1
ATOM 1628 C CA . THR A 1 196 ? 2.005 1.305 8.281 1.00 98.06 196 THR A CA 1
ATOM 1629 C C . THR A 1 196 ? 0.583 1.034 8.770 1.00 98.06 196 THR A C 1
ATOM 1631 O O . THR A 1 196 ? 0.256 1.369 9.905 1.00 98.06 196 THR A O 1
ATOM 1634 N N . ILE A 1 197 ? -0.257 0.400 7.940 1.00 98.19 197 ILE A N 1
ATOM 1635 C CA . ILE A 1 197 ? -1.641 0.061 8.309 1.00 98.19 197 ILE A CA 1
ATOM 1636 C C . ILE A 1 197 ? -1.645 -0.897 9.509 1.00 98.19 197 ILE A C 1
ATOM 1638 O O . ILE A 1 197 ? -2.388 -0.672 10.461 1.00 98.19 197 ILE A O 1
ATOM 1642 N N . THR A 1 198 ? -0.806 -1.937 9.478 1.00 98.06 198 THR A N 1
ATOM 1643 C CA . THR A 1 198 ? -0.720 -2.940 10.554 1.00 98.06 198 THR A CA 1
ATOM 1644 C C . THR A 1 198 ? -0.264 -2.312 11.869 1.00 98.06 198 THR A C 1
ATOM 1646 O O . THR A 1 198 ? -0.959 -2.443 12.870 1.00 98.06 198 THR A O 1
ATOM 1649 N N . ASN A 1 199 ? 0.831 -1.548 11.852 1.00 96.75 199 ASN A N 1
ATOM 1650 C CA . ASN A 1 199 ? 1.386 -0.895 13.036 1.00 96.75 199 ASN A CA 1
ATOM 1651 C C . ASN A 1 199 ? 0.364 0.044 13.684 1.00 96.75 199 ASN A C 1
ATOM 1653 O O . ASN A 1 199 ? 0.222 0.032 14.900 1.00 96.75 199 ASN A O 1
ATOM 1657 N N . ILE A 1 200 ? -0.378 0.821 12.883 1.00 95.94 200 ILE A N 1
ATOM 1658 C CA . ILE A 1 200 ? -1.456 1.683 13.386 1.00 95.94 200 ILE A CA 1
ATOM 1659 C C . ILE A 1 200 ? -2.533 0.855 14.094 1.00 95.94 200 ILE A C 1
ATOM 1661 O O . ILE A 1 200 ? -2.951 1.220 15.193 1.00 95.94 200 ILE A O 1
ATOM 1665 N N . VAL A 1 201 ? -3.000 -0.234 13.476 1.00 96.31 201 VAL A N 1
ATOM 1666 C CA . VAL A 1 201 ? -4.043 -1.093 14.057 1.00 96.31 201 VAL A CA 1
ATOM 1667 C C . VAL A 1 201 ? -3.558 -1.755 15.347 1.00 96.31 201 VAL A C 1
ATOM 1669 O O . VAL A 1 201 ? -4.312 -1.784 16.315 1.00 96.31 201 VAL A O 1
ATOM 1672 N N . ASP A 1 202 ? -2.308 -2.216 15.393 1.00 94.31 202 ASP A N 1
ATOM 1673 C CA . ASP A 1 202 ? -1.736 -2.933 16.539 1.00 94.31 202 ASP A CA 1
ATOM 1674 C C . ASP A 1 202 ? -1.626 -2.071 17.804 1.00 94.31 202 ASP A C 1
ATOM 1676 O O . ASP A 1 202 ? -1.739 -2.585 18.918 1.00 94.31 202 ASP A O 1
ATOM 1680 N N . VAL A 1 203 ? -1.428 -0.757 17.654 1.00 91.81 203 VAL A N 1
ATOM 1681 C CA . VAL A 1 203 ? -1.382 0.176 18.796 1.00 91.81 203 VAL A CA 1
ATOM 1682 C C . VAL A 1 203 ? -2.717 0.845 19.112 1.00 91.81 203 VAL A C 1
ATOM 1684 O O . VAL A 1 203 ? -2.812 1.592 20.088 1.00 91.81 203 VAL A O 1
ATOM 1687 N N . SER A 1 204 ? -3.738 0.587 18.299 1.00 92.12 204 SER A N 1
ATOM 1688 C CA . SER A 1 204 ? -5.078 1.141 18.457 1.00 92.12 204 SER A CA 1
ATOM 1689 C C . SER A 1 204 ? -5.958 0.232 19.313 1.00 92.12 204 SER A C 1
ATOM 1691 O O . SER A 1 204 ? -5.863 -0.995 19.258 1.00 92.12 204 SER A O 1
ATOM 1693 N N . ASP A 1 205 ? -6.888 0.819 20.068 1.00 91.94 205 ASP A N 1
ATOM 1694 C CA . ASP A 1 205 ? -8.005 0.041 20.608 1.00 91.94 205 ASP A CA 1
ATOM 1695 C C . ASP A 1 205 ? -9.000 -0.371 19.503 1.00 91.94 205 ASP A C 1
ATOM 1697 O O . ASP A 1 205 ? -8.919 0.061 18.350 1.00 91.94 205 ASP A O 1
ATOM 1701 N N . VAL A 1 206 ? -9.971 -1.220 19.848 1.00 94.56 206 VAL A N 1
ATOM 1702 C CA . VAL A 1 206 ? -10.946 -1.761 18.885 1.00 94.56 206 VAL A CA 1
ATOM 1703 C C . VAL A 1 206 ? -11.728 -0.662 18.155 1.00 94.56 206 VAL A C 1
ATOM 1705 O O . VAL A 1 206 ? -11.992 -0.805 16.960 1.00 94.56 206 VAL A O 1
ATOM 1708 N N . ASN A 1 207 ? -12.084 0.428 18.838 1.00 92.81 207 ASN A N 1
ATOM 1709 C CA . ASN A 1 207 ? -12.848 1.530 18.254 1.00 92.81 207 ASN A CA 1
ATOM 1710 C C . ASN A 1 207 ? -11.956 2.429 17.392 1.00 92.81 207 ASN A C 1
ATOM 1712 O O . ASN A 1 207 ? -12.363 2.837 16.307 1.00 92.81 207 ASN A O 1
ATOM 1716 N N . GLN A 1 208 ? -10.736 2.711 17.854 1.00 92.94 208 GLN A N 1
ATOM 1717 C CA . GLN A 1 208 ? -9.729 3.466 17.105 1.00 92.94 208 GLN A CA 1
ATOM 1718 C C . GLN A 1 208 ? -9.369 2.764 15.796 1.00 92.94 208 GLN A C 1
ATOM 1720 O O . GLN A 1 208 ? -9.398 3.388 14.734 1.00 92.94 208 GLN A O 1
ATOM 1725 N N . ALA A 1 209 ? -9.111 1.455 15.862 1.00 95.44 209 ALA A N 1
ATOM 1726 C CA . ALA A 1 209 ? -8.817 0.629 14.700 1.00 95.44 209 ALA A CA 1
ATOM 1727 C C . ALA A 1 209 ? -10.009 0.565 13.736 1.00 95.44 209 ALA A C 1
ATOM 1729 O O . ALA A 1 209 ? -9.809 0.690 12.531 1.00 95.44 209 ALA A O 1
ATOM 1730 N N . ALA A 1 210 ? -11.239 0.422 14.245 1.00 95.62 210 ALA A N 1
ATOM 1731 C CA . ALA A 1 210 ? -12.439 0.422 13.408 1.00 95.62 210 ALA A CA 1
ATOM 1732 C C . ALA A 1 210 ? -12.592 1.745 12.644 1.00 95.62 210 ALA A C 1
ATOM 1734 O O . ALA A 1 210 ? -12.731 1.731 11.426 1.00 95.62 210 ALA A O 1
ATOM 1735 N N . LEU A 1 211 ? -12.481 2.882 13.340 1.00 94.44 211 LEU A N 1
ATOM 1736 C CA . LEU A 1 211 ? -12.596 4.208 12.728 1.00 94.44 211 LEU A CA 1
ATOM 1737 C C . LEU A 1 211 ? -11.466 4.485 11.722 1.00 94.44 211 LEU A C 1
ATOM 1739 O O . LEU A 1 211 ? -11.702 5.051 10.656 1.00 94.44 211 LEU A O 1
ATOM 1743 N N . PHE A 1 212 ? -10.238 4.062 12.033 1.00 96.12 212 PHE A N 1
ATOM 1744 C CA . PHE A 1 212 ? -9.111 4.147 11.104 1.00 96.12 212 PHE A CA 1
ATOM 1745 C C . PHE A 1 212 ? -9.341 3.324 9.834 1.00 96.12 212 PHE A C 1
ATOM 1747 O O . PHE A 1 212 ? -9.231 3.857 8.730 1.00 96.12 212 PHE A O 1
ATOM 1754 N N . LEU A 1 213 ? -9.683 2.044 9.981 1.00 97.56 213 LEU A N 1
ATOM 1755 C CA . LEU A 1 213 ? -9.896 1.142 8.852 1.00 97.56 213 LEU A CA 1
ATOM 1756 C C . LEU A 1 213 ? -11.101 1.559 8.004 1.00 97.56 213 LEU A C 1
ATOM 1758 O O . LEU A 1 213 ? -11.024 1.466 6.780 1.00 97.56 213 LEU A O 1
ATOM 1762 N N . GLU A 1 214 ? -12.177 2.051 8.623 1.00 95.81 214 GLU A N 1
ATOM 1763 C CA . GLU A 1 214 ? -13.321 2.620 7.909 1.00 95.81 214 GLU A CA 1
ATOM 1764 C C . GLU A 1 214 ? -12.884 3.803 7.043 1.00 95.81 214 GLU A C 1
ATOM 1766 O O . GLU A 1 214 ? -13.098 3.770 5.833 1.00 95.81 214 GLU A O 1
ATOM 1771 N N . GLY A 1 215 ? -12.183 4.788 7.614 1.00 94.62 215 GLY A N 1
ATOM 1772 C CA . GLY A 1 215 ? -11.714 5.953 6.860 1.00 94.62 215 GLY A CA 1
ATOM 1773 C C . GLY A 1 215 ? -10.746 5.600 5.726 1.00 94.62 215 GLY A C 1
ATOM 1774 O O . GLY A 1 215 ? -10.826 6.174 4.641 1.00 94.62 215 GLY A O 1
ATOM 1775 N N . VAL A 1 216 ? -9.867 4.611 5.930 1.00 95.62 216 VAL A N 1
ATOM 1776 C CA . VAL A 1 216 ? -9.008 4.081 4.856 1.00 95.62 216 VAL A CA 1
ATOM 1777 C C . VAL A 1 216 ? -9.850 3.464 3.738 1.00 95.62 216 VAL A C 1
ATOM 1779 O O . VAL A 1 216 ? -9.588 3.723 2.563 1.00 95.62 216 VAL A O 1
ATOM 1782 N N . CYS A 1 217 ? -10.868 2.671 4.080 1.00 95.06 217 CYS A N 1
ATOM 1783 C CA . CYS A 1 217 ? -11.759 2.062 3.096 1.00 95.06 217 CYS A CA 1
ATOM 1784 C C . CYS A 1 217 ? -12.579 3.110 2.335 1.00 95.06 217 CYS A C 1
ATOM 1786 O O . CYS A 1 217 ? -12.721 2.987 1.122 1.00 95.06 217 CYS A O 1
ATOM 1788 N N . GLU A 1 218 ? -13.095 4.136 3.016 1.00 92.81 218 GLU A N 1
ATOM 1789 C CA . GLU A 1 218 ? -13.840 5.233 2.386 1.00 92.81 218 GLU A CA 1
ATOM 1790 C C . GLU A 1 218 ? -12.963 5.987 1.393 1.00 92.81 218 GLU A C 1
ATOM 1792 O O . GLU A 1 218 ? -13.359 6.185 0.243 1.00 92.81 218 GLU A O 1
ATOM 1797 N N . PHE A 1 219 ? -11.744 6.335 1.812 1.00 90.31 219 PHE A N 1
ATOM 1798 C CA . PHE A 1 219 ? -10.788 7.020 0.956 1.00 90.31 219 PHE A CA 1
ATOM 1799 C C . PHE A 1 219 ? -10.462 6.198 -0.294 1.00 90.31 219 PHE A C 1
ATOM 1801 O O . PHE A 1 219 ? -10.585 6.685 -1.417 1.00 90.31 219 PHE A O 1
ATOM 1808 N N . LEU A 1 220 ? -10.075 4.933 -0.110 1.00 89.56 220 LEU A N 1
ATOM 1809 C CA . LEU A 1 220 ? -9.694 4.048 -1.211 1.00 89.56 220 LEU A CA 1
ATOM 1810 C C . LEU A 1 220 ? -10.872 3.732 -2.144 1.00 89.56 220 LEU A C 1
ATOM 1812 O O . LEU A 1 220 ? -10.680 3.616 -3.354 1.00 89.56 220 LEU A O 1
ATOM 1816 N N . ALA A 1 221 ? -12.094 3.626 -1.614 1.00 88.38 221 ALA A N 1
ATOM 1817 C CA . ALA A 1 221 ? -13.290 3.431 -2.426 1.00 88.38 221 ALA A CA 1
ATOM 1818 C C . ALA A 1 221 ? -13.587 4.664 -3.297 1.00 88.38 221 ALA A C 1
ATOM 1820 O O . ALA A 1 221 ? -13.894 4.508 -4.482 1.00 88.38 221 ALA A O 1
ATOM 1821 N N . GLY A 1 222 ? -13.451 5.870 -2.732 1.00 78.12 222 GLY A N 1
ATOM 1822 C CA . GLY A 1 222 ? -13.653 7.143 -3.434 1.00 78.12 222 GLY A CA 1
ATOM 1823 C C . GLY A 1 222 ? -12.563 7.471 -4.459 1.00 78.12 222 GLY A C 1
ATOM 1824 O O . GLY A 1 222 ? -12.837 8.139 -5.456 1.00 78.12 222 GLY A O 1
ATOM 1825 N N . PHE A 1 223 ? -11.356 6.929 -4.274 1.00 70.06 223 PHE A N 1
ATOM 1826 C CA . PHE A 1 223 ? -10.168 7.224 -5.083 1.00 70.06 223 PHE A CA 1
ATOM 1827 C C . PHE A 1 223 ? -10.310 6.907 -6.583 1.00 70.06 223 PHE A C 1
ATOM 1829 O O . PHE A 1 223 ? -9.623 7.500 -7.410 1.00 70.06 223 PHE A O 1
ATOM 1836 N N . ARG A 1 224 ? -11.207 5.987 -6.960 1.00 59.81 224 ARG A N 1
ATOM 1837 C CA . ARG A 1 224 ? -11.363 5.551 -8.355 1.00 59.81 224 ARG A CA 1
ATOM 1838 C C . ARG A 1 224 ? -12.509 6.207 -9.121 1.00 59.81 224 ARG A C 1
ATOM 1840 O O . ARG A 1 224 ? -12.424 6.325 -10.340 1.00 59.81 224 ARG A O 1
ATOM 1847 N N . HIS A 1 225 ? -13.599 6.562 -8.449 1.00 55.84 225 HIS A N 1
ATOM 1848 C CA . HIS A 1 225 ? -14.859 6.848 -9.140 1.00 55.84 225 HIS A CA 1
ATOM 1849 C C . HIS A 1 225 ? -15.258 8.323 -9.177 1.00 55.84 225 HIS A C 1
ATOM 1851 O O . HIS A 1 225 ? -16.262 8.593 -9.824 1.00 55.84 225 HIS A O 1
ATOM 1857 N N . GLN A 1 226 ? -14.526 9.247 -8.527 1.00 46.34 226 GLN A N 1
ATOM 1858 C CA . GLN A 1 226 ? -14.897 10.672 -8.395 1.00 46.34 226 GLN A CA 1
ATOM 1859 C C . GLN A 1 226 ? -16.420 10.906 -8.477 1.00 46.34 226 GLN A C 1
ATOM 1861 O O . GLN A 1 226 ? -16.941 11.663 -9.294 1.00 46.34 226 GLN A O 1
ATOM 1866 N N . VAL A 1 227 ? -17.153 10.226 -7.599 1.00 38.72 227 VAL A N 1
ATOM 1867 C CA . VAL A 1 227 ? -18.375 10.793 -7.054 1.00 38.72 227 VAL A CA 1
ATOM 1868 C C . VAL A 1 227 ? -17.979 11.171 -5.637 1.00 38.72 227 VAL A C 1
ATOM 1870 O O . VAL A 1 227 ? -17.910 10.301 -4.776 1.00 38.72 227 VAL A O 1
ATOM 1873 N N . LEU A 1 228 ? -17.710 12.469 -5.461 1.00 33.88 228 LEU A N 1
ATOM 1874 C CA . LEU A 1 228 ? -17.503 13.212 -4.209 1.00 33.88 228 LEU A CA 1
ATOM 1875 C C . LEU A 1 228 ? -16.047 13.365 -3.729 1.00 33.88 228 LEU A C 1
ATOM 1877 O O . LEU A 1 228 ? -15.480 12.488 -3.082 1.00 33.88 228 LEU A O 1
ATOM 1881 N N . LEU A 1 229 ? -15.500 14.564 -3.947 1.00 36.75 229 LEU A N 1
ATOM 1882 C CA . LEU A 1 229 ? -15.669 15.612 -2.932 1.00 36.75 229 LEU A CA 1
ATOM 1883 C C . LEU A 1 229 ? -16.796 16.548 -3.376 1.00 36.75 229 LEU A C 1
ATOM 1885 O O . LEU A 1 229 ? -16.818 16.880 -4.582 1.00 36.75 229 LEU A O 1
#

Radius of gyration: 20.73 Å; chains: 1; bounding box: 48×35×69 Å